Protein 1PA2 (pdb70)

Structure (mmCIF, N/CA/C/O backbone):
data_1PA2
#
_entry.id   1PA2
#
_cell.length_a   46.156
_cell.length_b   74.597
_cell.length_c   80.446
_cell.angle_alpha   90.00
_cell.angle_beta   90.00
_cell.angle_gamma   90.00
#
_symmetry.space_group_name_H-M   'P 21 21 21'
#
loop_
_entity.id
_entity.type
_entity.pdbx_description
1 polymer PEROXIDASE
2 non-polymer 'CALCIUM ION'
3 non-polymer 'MAGNESIUM ION'
4 non-polymer 'PROTOPORPHYRIN IX CONTAINING FE'
5 water water
#
loop_
_atom_site.group_PDB
_atom_site.id
_atom_site.type_symbol
_atom_site.label_atom_id
_atom_site.label_alt_id
_atom_site.label_comp_id
_atom_site.label_asym_id
_atom_site.label_entity_id
_atom_site.label_seq_id
_atom_site.pdbx_PDB_ins_code
_atom_site.Cartn_x
_atom_site.Cartn_y
_atom_site.Cartn_z
_atom_site.occupancy
_atom_site.B_iso_or_equiv
_atom_site.auth_seq_id
_atom_site.auth_comp_id
_atom_site.auth_asym_id
_atom_site.auth_atom_id
_atom_site.pdbx_PDB_model_num
ATOM 1 N N . MET A 1 1 ? 23.703 24.393 51.503 1.00 47.26 0 MET A N 1
ATOM 2 C CA . MET A 1 1 ? 22.928 24.534 52.741 1.00 27.81 0 MET A CA 1
ATOM 3 C C . MET A 1 1 ? 21.431 24.544 52.432 1.00 20.09 0 MET A C 1
ATOM 4 O O . MET A 1 1 ? 21.024 24.691 51.278 1.00 27.06 0 MET A O 1
ATOM 9 N N . GLN A 1 2 ? 20.610 24.350 53.457 1.00 10.61 1 GLN A N 1
ATOM 10 C CA . GLN A 1 2 ? 19.171 24.401 53.331 1.00 9.39 1 GLN A CA 1
ATOM 11 C C . GLN A 1 2 ? 18.590 25.769 53.650 1.00 7.81 1 GLN A C 1
ATOM 12 O O . GLN A 1 2 ? 19.058 26.446 54.574 1.00 10.95 1 GLN A O 1
ATOM 18 N N . LEU A 1 3 ? 17.555 26.187 52.936 1.00 4.70 2 LEU A N 1
ATOM 19 C CA . LEU A 1 3 ? 16.752 27.324 53.346 1.00 4.55 2 LEU A CA 1
ATOM 20 C C . LEU A 1 3 ? 15.968 26.964 54.613 1.00 6.49 2 LEU A C 1
ATOM 21 O O . LEU A 1 3 ? 15.636 25.793 54.847 1.00 6.55 2 LEU A O 1
ATOM 26 N N . ASN A 1 4 ? 15.711 27.965 55.455 1.00 5.38 3 ASN A N 1
ATOM 27 C CA . ASN A 1 4 ? 14.927 27.673 56.651 1.00 3.88 3 ASN A CA 1
ATOM 28 C C . ASN A 1 4 ? 14.056 28.862 57.009 1.00 4.36 3 ASN A C 1
ATOM 29 O O . ASN A 1 4 ? 14.310 29.985 56.597 1.00 5.67 3 ASN A O 1
ATOM 34 N N . ALA A 1 5 ? 13.001 28.599 57.790 1.00 6.03 4 ALA A N 1
ATOM 35 C CA . ALA A 1 5 ? 12.037 29.639 58.139 1.00 6.52 4 ALA A CA 1
ATOM 36 C C . ALA A 1 5 ? 12.529 30.716 59.090 1.00 3.63 4 ALA A C 1
ATOM 37 O O . ALA A 1 5 ? 12.015 31.832 59.098 1.00 6.78 4 ALA A O 1
ATOM 39 N N . THR A 1 6 ? 13.522 30.375 59.905 1.00 5.20 5 THR A N 1
ATOM 40 C CA . THR A 1 6 ? 13.973 31.269 60.954 1.00 5.55 5 THR A CA 1
ATOM 41 C C . THR A 1 6 ? 15.315 31.919 60.650 1.00 8.20 5 THR A C 1
ATOM 42 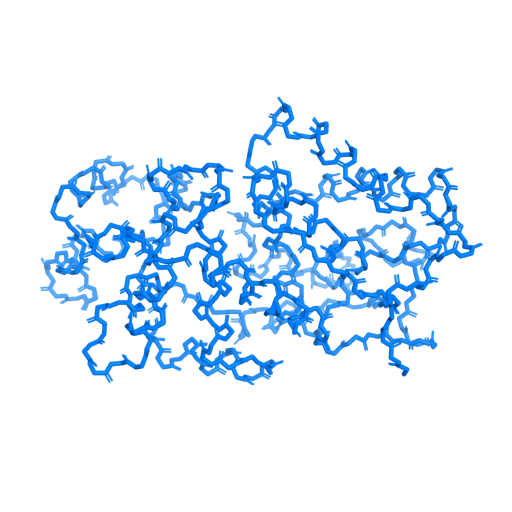O O . THR A 1 6 ? 16.036 32.440 61.513 1.00 7.81 5 THR A O 1
ATOM 46 N N . PHE A 1 7 ? 15.699 31.977 59.369 1.00 5.58 6 PHE A N 1
ATOM 47 C CA . PHE A 1 7 ? 16.989 32.519 58.980 1.00 5.51 6 PHE A CA 1
ATOM 48 C C . PHE A 1 7 ? 17.250 33.909 59.527 1.00 5.75 6 PHE A C 1
ATOM 49 O O . PHE A 1 7 ? 18.402 34.201 59.869 1.00 8.88 6 PHE A O 1
ATOM 57 N N . TYR A 1 8 ? 16.273 34.805 59.578 1.00 4.75 7 TYR A N 1
ATOM 58 C CA . TYR A 1 8 ? 16.408 36.169 60.037 1.00 4.25 7 TYR A CA 1
ATOM 59 C C . TYR A 1 8 ? 15.977 36.364 61.483 1.00 7.03 7 TYR A C 1
ATOM 60 O O . TYR A 1 8 ? 15.902 37.524 61.917 1.00 9.19 7 TYR A O 1
ATOM 69 N N . SER A 1 9 ? 15.705 35.282 62.219 1.00 5.79 8 SER A N 1
ATOM 70 C CA . SER A 1 9 ? 15.106 35.448 63.538 1.00 6.32 8 SER A CA 1
ATOM 71 C C . SER A 1 9 ? 15.896 36.304 64.496 1.00 5.31 8 SER A C 1
ATOM 72 O O . SER A 1 9 ? 15.343 37.126 65.230 1.00 8.03 8 SER A O 1
ATOM 75 N N . GLY A 1 10 ? 17.209 36.113 64.506 1.00 6.35 9 GLY A N 1
ATOM 76 C CA . GLY A 1 10 ? 18.099 36.796 65.414 1.00 4.98 9 GLY A CA 1
ATOM 77 C C . GLY A 1 10 ? 18.667 38.066 64.855 1.00 10.68 9 GLY A C 1
ATOM 78 O O . GLY A 1 10 ? 19.361 38.790 65.575 1.00 14.14 9 GLY A O 1
ATOM 79 N N . THR A 1 11 ? 18.436 38.399 63.601 1.00 6.44 10 THR A N 1
ATOM 80 C CA . THR A 1 11 ? 19.050 39.573 62.984 1.00 5.56 10 THR A CA 1
ATOM 81 C C . THR A 1 11 ? 18.037 40.559 62.439 1.00 6.78 10 THR A C 1
ATOM 82 O O . THR A 1 11 ? 18.254 41.759 62.504 1.00 9.79 10 THR A O 1
ATOM 86 N N . CYS A 1 12 ? 16.918 40.080 61.923 1.00 6.12 11 CYS A N 1
ATOM 87 C CA . CYS A 1 12 ? 15.867 40.970 61.426 1.00 6.05 11 CYS A CA 1
ATOM 88 C C . CYS A 1 12 ? 14.521 40.345 61.735 1.00 8.50 11 CYS A C 1
ATOM 89 O O . CYS A 1 12 ? 13.816 39.923 60.814 1.00 7.85 11 CYS A O 1
ATOM 92 N N . PRO A 1 13 ? 14.203 40.257 63.027 1.00 6.66 12 PRO A N 1
ATOM 93 C CA . PRO A 1 13 ? 13.031 39.510 63.471 1.00 7.42 12 PRO A CA 1
ATOM 94 C C . PRO A 1 13 ? 11.713 40.078 62.950 1.00 8.57 12 PRO A C 1
ATOM 95 O O . PRO A 1 13 ? 10.755 39.299 62.835 1.00 6.94 12 PRO A O 1
ATOM 99 N N . ASN A 1 14 ? 11.680 41.369 62.632 1.00 7.59 13 ASN A N 1
ATOM 100 C CA . ASN A 1 14 ? 10.452 42.006 62.132 1.00 7.94 13 ASN A CA 1
ATOM 101 C C . ASN A 1 14 ? 10.392 42.039 60.607 1.00 6.27 13 ASN A C 1
ATOM 102 O O . ASN A 1 14 ? 9.554 42.754 60.054 1.00 6.65 13 ASN A O 1
ATOM 107 N N . ALA A 1 15 ? 11.221 41.274 59.900 1.00 7.67 14 ALA A N 1
ATOM 108 C CA . ALA A 1 15 ? 11.240 41.379 58.458 1.00 4.53 14 ALA A CA 1
ATOM 109 C C . ALA A 1 15 ? 9.893 41.115 57.779 1.00 5.89 14 ALA A C 1
ATOM 110 O O . ALA A 1 15 ? 9.495 41.843 56.854 1.00 6.59 14 ALA A O 1
ATOM 112 N N . SER A 1 16 ? 9.212 40.083 58.242 1.00 6.92 15 SER A N 1
ATOM 113 C CA . SER A 1 16 ? 7.931 39.716 57.620 1.00 5.86 15 SER A CA 1
ATOM 114 C C . SER A 1 16 ? 6.930 40.843 57.761 1.00 5.00 15 SER A C 1
ATOM 115 O O . SER A 1 16 ? 6.193 41.200 56.859 1.00 7.54 15 SER A O 1
ATOM 118 N N . ALA A 1 17 ? 6.880 41.445 58.966 1.00 8.83 16 ALA A N 1
ATOM 119 C CA . ALA A 1 17 ? 5.949 42.538 59.197 1.00 6.79 16 ALA A CA 1
ATOM 120 C C . ALA A 1 17 ? 6.280 43.765 58.372 1.00 5.32 16 ALA A C 1
ATOM 121 O O . ALA A 1 17 ? 5.434 44.507 57.877 1.00 6.20 16 ALA A O 1
ATOM 123 N N . ILE A 1 18 ? 7.566 44.033 58.183 1.00 7.55 17 ILE A N 1
ATOM 124 C CA . ILE A 1 18 ? 8.007 45.172 57.409 1.00 6.90 17 ILE A CA 1
ATOM 125 C C . ILE A 1 18 ? 7.620 44.993 55.951 1.00 5.71 17 ILE A C 1
ATOM 126 O O . ILE A 1 18 ? 7.092 45.924 55.343 1.00 6.39 17 ILE A O 1
ATOM 131 N N . VAL A 1 19 ? 7.879 43.824 55.396 1.00 4.84 18 VAL A N 1
ATOM 132 C CA . VAL A 1 19 ? 7.471 43.544 54.024 1.00 5.48 18 VAL A CA 1
ATOM 133 C C . VAL A 1 19 ? 5.963 43.710 53.845 1.00 5.12 18 VAL A C 1
ATOM 134 O O . VAL A 1 19 ? 5.501 44.387 52.907 1.00 6.02 18 VAL A O 1
ATOM 138 N N . ARG A 1 20 ? 5.209 43.105 54.763 1.00 5.63 19 ARG A N 1
ATOM 139 C CA . ARG A 1 20 ? 3.739 43.154 54.643 1.00 6.77 19 ARG A CA 1
ATOM 140 C C . ARG A 1 20 ? 3.232 44.574 54.747 1.00 7.84 19 ARG A C 1
ATOM 141 O O . ARG A 1 20 ? 2.355 44.976 53.974 1.00 7.98 19 ARG A O 1
ATOM 149 N N . SER A 1 21 ? 3.763 45.385 55.675 1.00 6.01 20 SER A N 1
ATOM 150 C CA . SER A 1 21 ? 3.316 46.753 55.820 1.00 7.31 20 SER A CA 1
ATOM 151 C C . SER A 1 21 ? 3.569 47.601 54.597 1.00 6.25 20 SER A C 1
ATOM 152 O O . SER A 1 21 ? 2.819 48.437 54.128 1.00 7.64 20 SER A O 1
ATOM 157 N N . THR A 1 22 ? 4.772 47.373 54.045 1.00 5.77 21 THR A N 1
ATOM 158 C CA . THR A 1 22 ? 5.159 48.124 52.872 1.00 7.10 21 THR A CA 1
ATOM 159 C C . THR A 1 22 ? 4.235 47.850 51.678 1.00 7.84 21 THR A C 1
ATOM 160 O O . THR A 1 22 ? 3.859 48.781 50.966 1.00 7.55 21 THR A O 1
ATOM 167 N N . ILE A 1 23 ? 3.906 46.573 51.490 1.00 6.38 22 ILE A N 1
ATOM 168 C CA . ILE A 1 23 ? 3.019 46.222 50.377 1.00 4.45 22 ILE A CA 1
ATOM 169 C C . ILE A 1 23 ? 1.595 46.654 50.697 1.00 6.76 22 ILE A C 1
ATOM 170 O O . ILE A 1 23 ? 0.927 47.117 49.753 1.00 8.59 22 ILE A O 1
ATOM 175 N N . GLN A 1 24 ? 1.156 46.533 51.941 1.00 6.71 23 GLN A N 1
ATOM 176 C CA . GLN A 1 24 ? -0.170 47.082 52.276 1.00 9.97 23 GLN A CA 1
ATOM 177 C C . GLN A 1 24 ? -0.250 48.533 51.876 1.00 7.37 23 GLN A C 1
ATOM 178 O O . GLN A 1 24 ? -1.243 49.007 51.304 1.00 10.65 23 GLN A O 1
ATOM 184 N N . GLN A 1 25 ? 0.776 49.342 52.140 1.00 7.45 24 GLN A N 1
ATOM 185 C CA . GLN A 1 25 ? 0.762 50.763 51.782 1.00 8.76 24 GLN A CA 1
ATOM 186 C C . GLN A 1 25 ? 0.747 50.934 50.266 1.00 10.77 24 GLN A C 1
ATOM 187 O O . GLN A 1 25 ? 0.028 51.757 49.703 1.00 9.04 24 GLN A O 1
ATOM 198 N N . ALA A 1 26 ? 1.545 50.138 49.539 1.00 7.77 25 ALA A N 1
ATOM 199 C CA . ALA A 1 26 ? 1.592 50.228 48.102 1.00 6.57 25 ALA A CA 1
ATOM 200 C C . ALA A 1 26 ? 0.243 49.889 47.473 1.00 8.00 25 ALA A C 1
ATOM 201 O O . ALA A 1 26 ? -0.117 50.507 46.467 1.00 9.11 25 ALA A O 1
ATOM 203 N N . LEU A 1 27 ? -0.477 48.955 48.053 1.00 8.25 26 LEU A N 1
ATOM 204 C CA . LEU A 1 27 ? -1.799 48.533 47.583 1.00 7.81 26 LEU A CA 1
ATOM 205 C C . LEU A 1 27 ? -2.805 49.690 47.626 1.00 9.52 26 LEU A C 1
ATOM 206 O O . LEU A 1 27 ? -3.749 49.695 46.830 1.00 11.65 26 LEU A O 1
ATOM 211 N N . GLN A 1 28 ? -2.617 50.646 48.534 1.00 10.80 27 GLN A N 1
ATOM 212 C CA . GLN A 1 28 ? -3.569 51.768 48.566 1.00 11.55 27 GLN A CA 1
ATOM 213 C C . GLN A 1 28 ? -3.536 52.606 47.305 1.00 16.21 27 GLN A C 1
ATOM 214 O O . GLN A 1 28 ? -4.511 53.305 46.991 1.00 20.01 27 GLN A O 1
ATOM 225 N N . SER A 1 29 ? -2.452 52.600 46.522 1.00 10.08 28 SER A N 1
ATOM 226 C CA . SER A 1 29 ? -2.404 53.413 45.315 1.00 10.24 28 SER A CA 1
ATOM 227 C C . SER A 1 29 ? -2.273 52.575 44.042 1.00 13.11 28 SER A C 1
ATOM 228 O O . SER A 1 29 ? -2.331 53.115 42.926 1.00 15.28 28 SER A O 1
ATOM 233 N N . ASP A 1 30 ? -2.098 51.263 44.188 1.00 9.09 29 ASP A N 1
ATOM 234 C CA . ASP A 1 30 ? -1.991 50.378 43.029 1.00 8.15 29 ASP A CA 1
ATOM 235 C C . ASP A 1 30 ? -2.581 49.029 43.437 1.00 9.62 29 ASP A C 1
ATOM 236 O O . ASP A 1 30 ? -1.898 48.230 44.082 1.00 8.45 29 ASP A O 1
ATOM 241 N N . THR A 1 31 ? -3.827 48.772 43.063 1.00 9.81 30 THR A N 1
ATOM 242 C CA . THR A 1 31 ? -4.409 47.512 43.517 1.00 10.50 30 THR A CA 1
ATOM 243 C C . THR A 1 31 ? -3.802 46.303 42.774 1.00 8.06 30 THR A C 1
ATOM 244 O O . THR A 1 31 ? -4.055 45.198 43.249 1.00 10.62 30 THR A O 1
ATOM 248 N N . ARG A 1 32 ? -3.040 46.525 41.733 1.00 6.28 31 ARG A N 1
ATOM 249 C CA . ARG A 1 32 ? -2.385 45.457 40.975 1.00 10.91 31 ARG A CA 1
ATOM 250 C C . ARG A 1 32 ? -1.056 45.006 41.585 1.00 5.36 31 ARG A C 1
ATOM 251 O O . ARG A 1 32 ? -0.504 43.979 41.147 1.00 5.13 31 ARG A O 1
ATOM 259 N N . ILE A 1 33 ? -0.498 45.769 42.536 1.00 5.03 32 ILE A N 1
ATOM 260 C CA . ILE A 1 33 ? 0.926 45.558 42.854 1.00 6.59 32 ILE A CA 1
ATOM 261 C C . ILE A 1 33 ? 1.203 44.197 43.461 1.00 4.10 32 ILE A C 1
ATOM 262 O O . ILE A 1 33 ? 2.291 43.626 43.255 1.00 5.68 32 ILE A O 1
ATOM 267 N N . GLY A 1 34 ? 0.276 43.607 44.216 1.00 4.81 33 GLY A N 1
ATOM 268 C CA . GLY A 1 34 ? 0.481 42.308 44.783 1.00 4.36 33 GLY A CA 1
ATOM 269 C C . GLY A 1 34 ? 0.660 41.245 43.723 1.00 4.28 33 GLY A C 1
ATOM 270 O O . GLY A 1 34 ? 1.551 40.390 43.755 1.00 5.86 33 GLY A O 1
ATOM 271 N N . ALA A 1 35 ? -0.206 41.279 42.704 1.00 5.32 34 ALA A N 1
ATOM 272 C CA . ALA A 1 35 ? -0.058 40.414 41.549 1.00 4.43 34 ALA A CA 1
ATOM 273 C C . ALA A 1 35 ? 1.280 40.612 40.881 1.00 2.90 34 ALA A C 1
ATOM 274 O O . ALA A 1 35 ? 2.004 39.662 40.552 1.00 4.41 34 ALA A O 1
ATOM 276 N N . SER A 1 36 ? 1.676 41.838 40.643 1.00 3.39 35 SER A N 1
ATOM 277 C CA . SER A 1 36 ? 2.949 42.084 39.968 1.00 3.53 35 SER A CA 1
ATOM 278 C C . SER A 1 36 ? 4.142 41.540 40.733 1.00 4.89 35 SER A C 1
ATOM 279 O O . SER A 1 36 ? 5.095 41.012 40.131 1.00 4.54 35 SER A O 1
ATOM 284 N N . LEU A 1 37 ? 4.103 41.676 42.058 1.00 3.82 36 LEU A N 1
ATOM 285 C CA . LEU A 1 37 ? 5.235 41.206 42.869 1.00 3.33 36 LEU A CA 1
ATOM 286 C C . LEU A 1 37 ? 5.364 39.705 42.862 1.00 3.34 36 LEU A C 1
ATOM 287 O O . LEU A 1 37 ? 6.465 39.143 42.707 1.00 4.46 36 LEU A O 1
ATOM 292 N N . ILE A 1 38 ? 4.274 38.956 43.028 1.00 4.18 37 ILE A N 1
ATOM 293 C CA . ILE A 1 38 ? 4.409 37.504 42.978 1.00 5.17 37 ILE A CA 1
ATOM 294 C C . ILE A 1 38 ? 4.873 37.051 41.603 1.00 2.29 37 ILE A C 1
ATOM 295 O O . ILE A 1 38 ? 5.645 36.114 41.504 1.00 4.20 37 ILE A O 1
ATOM 300 N N . ARG A 1 39 ? 4.467 37.710 40.524 1.00 4.72 38 ARG A N 1
ATOM 301 C CA . ARG A 1 39 ? 4.967 37.291 39.214 1.00 3.43 38 ARG A CA 1
ATOM 302 C C . ARG A 1 39 ? 6.472 37.488 39.140 1.00 3.96 38 ARG A C 1
ATOM 303 O O . ARG A 1 39 ? 7.169 36.698 38.476 1.00 4.20 38 ARG A O 1
ATOM 311 N N . LEU A 1 40 ? 7.018 38.511 39.797 1.00 4.17 39 LEU A N 1
ATOM 312 C CA . LEU A 1 40 ? 8.480 38.684 39.789 1.00 3.26 39 LEU A CA 1
ATOM 313 C C . LEU A 1 40 ? 9.177 37.507 40.455 1.00 4.47 39 LEU A C 1
ATOM 314 O O . LEU A 1 40 ? 10.231 37.066 40.004 1.00 4.85 39 LEU A O 1
ATOM 319 N N . HIS A 1 41 ? 8.600 36.948 41.510 1.00 4.24 40 HIS A N 1
ATOM 320 C CA . HIS A 1 41 ? 9.231 35.774 42.129 1.00 3.38 40 HIS A CA 1
ATOM 321 C C . HIS A 1 41 ? 9.195 34.577 41.194 1.00 3.48 40 HIS A C 1
ATOM 322 O O . HIS A 1 41 ? 10.117 33.745 41.103 1.00 3.84 40 HIS A O 1
ATOM 329 N N . PHE A 1 42 ? 8.129 34.375 40.434 1.00 5.09 41 PHE A N 1
ATOM 330 C CA . PHE A 1 42 ? 7.991 33.321 39.445 1.00 3.30 41 PHE A CA 1
ATOM 331 C C . PHE A 1 42 ? 9.053 33.477 38.346 1.00 2.53 41 PHE A C 1
ATOM 332 O O . PHE A 1 42 ? 9.807 32.526 38.100 1.00 4.04 41 PHE A O 1
ATOM 340 N N . HIS A 1 43 ? 9.109 34.656 37.753 1.00 3.29 42 HIS A N 1
ATOM 341 C CA . HIS A 1 43 ? 10.105 34.908 36.694 1.00 3.38 42 HIS A CA 1
ATOM 342 C C . HIS A 1 43 ? 11.505 34.861 37.282 1.00 3.78 42 HIS A C 1
ATOM 343 O O . HIS A 1 43 ? 12.452 34.530 36.563 1.00 5.61 42 HIS A O 1
ATOM 350 N N . ASP A 1 44 ? 11.664 35.108 38.566 1.00 3.33 43 ASP A N 1
ATOM 351 C CA . ASP A 1 44 ? 13.006 34.913 39.135 1.00 4.81 43 ASP A CA 1
ATOM 352 C C . ASP A 1 44 ? 13.342 33.444 39.235 1.00 4.91 43 ASP A C 1
ATOM 353 O O . ASP A 1 44 ? 14.357 32.968 38.726 1.00 4.09 43 ASP A O 1
ATOM 358 N N . CYS A 1 45 ? 12.498 32.662 39.900 1.00 3.94 44 CYS A N 1
ATOM 359 C CA . CYS A 1 45 ? 12.783 31.269 40.190 1.00 4.23 44 CYS A CA 1
ATOM 360 C C . CYS A 1 45 ? 12.946 30.397 38.967 1.00 2.58 44 CYS A C 1
ATOM 361 O O . CYS A 1 45 ? 13.640 29.385 39.016 1.00 5.92 44 CYS A O 1
ATOM 364 N N . PHE A 1 46 ? 12.305 30.781 37.868 1.00 3.57 45 PHE A N 1
ATOM 365 C CA . PHE A 1 46 ? 12.367 29.983 36.628 1.00 3.87 45 PHE A CA 1
ATOM 366 C C . PHE A 1 46 ? 13.628 30.202 35.811 1.00 3.86 45 PHE A C 1
ATOM 367 O O . PHE A 1 46 ? 13.846 29.560 34.781 1.00 5.59 45 PHE A O 1
ATOM 375 N N . VAL A 1 47 ? 14.506 31.081 36.266 1.00 4.02 46 VAL A N 1
ATOM 376 C CA . VAL A 1 47 ? 15.738 31.349 35.518 1.00 5.54 46 VAL A CA 1
ATOM 377 C C . VAL A 1 47 ? 16.923 31.459 36.481 1.00 4.74 46 VAL A C 1
ATOM 378 O O . VAL A 1 47 ? 16.946 32.396 37.266 1.00 4.54 46 VAL A O 1
ATOM 382 N N . ASN A 1 48 ? 17.831 30.498 36.396 1.00 5.30 47 ASN A N 1
ATOM 383 C CA . ASN A 1 48 ? 18.970 30.427 37.317 1.00 4.73 47 ASN A CA 1
ATOM 384 C C . ASN A 1 48 ? 18.532 30.352 38.776 1.00 4.03 47 ASN A C 1
ATOM 385 O O . ASN A 1 48 ? 19.284 30.790 39.651 1.00 6.10 47 ASN A O 1
ATOM 390 N N . GLY A 1 49 ? 17.356 29.812 39.074 1.00 4.31 48 GLY A N 1
ATOM 391 C CA . GLY A 1 49 ? 16.846 29.703 40.428 1.00 5.32 48 GLY A CA 1
ATOM 392 C C . GLY A 1 49 ? 16.405 31.046 40.988 1.00 5.58 48 GLY A C 1
ATOM 393 O O . GLY A 1 49 ? 16.452 32.113 40.375 1.00 4.51 48 GLY A O 1
ATOM 394 N N . CYS A 1 50 ? 15.936 30.974 42.239 1.00 3.88 49 CYS A N 1
ATOM 395 C CA . CYS A 1 50 ? 15.395 32.112 42.961 1.00 3.97 49 CYS A CA 1
ATOM 396 C C . CYS A 1 50 ? 16.576 32.901 43.537 1.00 6.15 49 CYS A C 1
ATOM 397 O O . CYS A 1 50 ? 16.892 32.767 44.723 1.00 5.03 49 CYS A O 1
ATOM 400 N N . ASP A 1 51 ? 17.231 33.699 42.733 1.00 3.14 50 ASP A N 1
ATOM 401 C CA . ASP A 1 51 ? 18.511 34.325 43.004 1.00 2.89 50 ASP A CA 1
ATOM 402 C C . ASP A 1 51 ? 18.475 35.814 42.739 1.00 2.66 50 ASP A C 1
ATOM 403 O O . ASP A 1 51 ? 19.528 36.456 42.703 1.00 3.47 50 ASP A O 1
ATOM 408 N N . ALA A 1 52 ? 17.312 36.405 42.557 1.00 3.29 51 ALA A N 1
ATOM 409 C CA . ALA A 1 52 ? 17.120 37.805 42.263 1.00 2.82 51 ALA A CA 1
ATOM 410 C C . ALA A 1 52 ? 17.852 38.286 41.003 1.00 2.44 51 ALA A C 1
ATOM 411 O O . ALA A 1 52 ? 18.085 39.466 40.799 1.00 3.89 51 ALA A O 1
ATOM 413 N N . SER A 1 53 ? 18.125 37.323 40.122 1.00 3.43 52 SER A N 1
ATOM 414 C CA . SER A 1 53 ? 18.796 37.689 38.872 1.00 2.55 52 SER A CA 1
ATOM 415 C C . SER A 1 53 ? 17.966 38.667 38.052 1.00 5.15 52 SER A C 1
ATOM 416 O O . SER A 1 53 ? 18.523 39.561 37.381 1.00 6.44 52 SER A O 1
ATOM 419 N N . ILE A 1 54 ? 16.637 38.530 38.105 1.00 4.65 53 ILE A N 1
ATOM 420 C CA . ILE A 1 54 ? 15.734 39.391 37.336 1.00 6.24 53 ILE A CA 1
ATOM 421 C C . ILE A 1 54 ? 15.804 40.852 37.732 1.00 4.79 53 ILE A C 1
ATOM 422 O O . ILE A 1 54 ? 15.386 41.724 36.972 1.00 4.88 53 ILE A O 1
ATOM 427 N N . LEU A 1 55 ? 16.254 41.204 38.943 1.00 5.36 54 LEU A N 1
ATOM 428 C CA . LEU A 1 55 ? 16.176 42.559 39.442 1.00 4.89 54 LEU A CA 1
ATOM 429 C C . LEU A 1 55 ? 17.353 43.423 38.958 1.00 3.81 54 LEU A C 1
ATOM 430 O O . LEU A 1 55 ? 17.349 44.635 39.072 1.00 4.98 54 LEU A O 1
ATOM 435 N N . LEU A 1 56 ? 18.392 42.744 38.468 1.00 4.96 55 LEU A N 1
ATOM 436 C CA . LEU A 1 56 ? 19.570 43.471 38.022 1.00 4.42 55 LEU A CA 1
ATOM 437 C C . LEU A 1 56 ? 19.281 44.264 36.745 1.00 6.32 55 LEU A C 1
ATOM 438 O O . LEU A 1 56 ? 18.721 43.780 35.772 1.00 7.36 55 LEU A O 1
ATOM 443 N N . ASP A 1 57 ? 19.753 45.505 36.774 1.00 6.02 56 ASP A N 1
ATOM 444 C CA . ASP A 1 57 ? 19.680 46.425 35.644 1.00 4.30 56 ASP A CA 1
ATOM 445 C C . ASP A 1 57 ? 20.922 46.285 34.768 1.00 6.39 56 ASP A C 1
ATOM 446 O O . ASP A 1 57 ? 21.964 45.789 35.184 1.00 8.48 56 ASP A O 1
ATOM 451 N N . ASP A 1 58 ? 20.768 46.715 33.512 1.00 8.39 57 ASP A N 1
ATOM 452 C CA . ASP A 1 58 ? 21.841 46.645 32.549 1.00 9.85 57 ASP A CA 1
ATOM 453 C C . ASP A 1 58 ? 23.080 47.440 32.985 1.00 8.25 57 ASP A C 1
ATOM 454 O O . ASP A 1 58 ? 22.949 48.545 33.488 1.00 9.11 57 ASP A O 1
ATOM 459 N N . THR A 1 59 ? 24.210 46.791 32.711 1.00 7.65 58 THR A N 1
ATOM 460 C CA . THR A 1 59 ? 25.503 47.472 32.770 1.00 9.08 58 THR A CA 1
ATOM 461 C C . THR A 1 59 ? 26.356 47.006 31.600 1.00 11.67 58 THR A C 1
ATOM 462 O O . THR A 1 59 ? 25.903 46.198 30.783 1.00 12.52 58 THR A O 1
ATOM 466 N N . GLY A 1 60 ? 27.595 47.523 31.550 1.00 14.48 59 GLY A N 1
ATOM 467 C CA . GLY A 1 60 ? 28.522 47.018 30.545 1.00 14.41 59 GLY A CA 1
ATOM 468 C C . GLY A 1 60 ? 28.702 45.525 30.588 1.00 15.39 59 GLY A C 1
ATOM 469 O O . GLY A 1 60 ? 28.912 44.850 29.575 1.00 22.88 59 GLY A O 1
ATOM 470 N N . SER A 1 61 ? 28.603 44.955 31.791 1.00 13.14 60 SER A N 1
ATOM 471 C CA . SER A 1 61 ? 28.799 43.513 31.855 1.00 14.50 60 SER A CA 1
ATOM 472 C C . SER A 1 61 ? 27.503 42.728 32.065 1.00 16.50 60 SER A C 1
ATOM 473 O O . SER A 1 61 ? 27.532 41.508 31.897 1.00 20.06 60 SER A O 1
ATOM 478 N N . ILE A 1 62 ? 26.408 43.390 32.413 1.00 13.36 61 ILE A N 1
ATOM 479 C CA . ILE A 1 62 ? 25.161 42.691 32.697 1.00 10.10 61 ILE A CA 1
ATOM 480 C C . ILE A 1 62 ? 24.093 43.035 31.668 1.00 5.52 61 ILE A C 1
ATOM 481 O O . ILE A 1 62 ? 23.720 44.156 31.459 1.00 8.69 61 ILE A O 1
ATOM 486 N N . GLN A 1 63 ? 23.578 41.977 31.021 1.00 9.04 62 GLN A N 1
ATOM 487 C CA . GLN A 1 63 ? 22.435 42.099 30.130 1.00 10.15 62 GLN A CA 1
ATOM 488 C C . GLN A 1 63 ? 21.180 41.652 30.899 1.00 7.26 62 GLN A C 1
ATOM 489 O O . GLN A 1 63 ? 21.001 40.464 31.141 1.00 9.62 62 GLN A O 1
ATOM 495 N N . SER A 1 64 ? 20.432 42.658 31.281 1.00 9.60 63 SER A N 1
ATOM 496 C CA . SER A 1 64 ? 19.303 42.475 32.177 1.00 7.12 63 SER A CA 1
ATOM 497 C C . SER A 1 64 ? 18.178 41.644 31.565 1.00 7.64 63 SER A C 1
ATOM 498 O O . SER A 1 64 ? 17.783 41.739 30.411 1.00 8.16 63 SER A O 1
ATOM 501 N N . GLU A 1 65 ? 17.652 40.816 32.475 1.00 7.16 64 GLU A N 1
ATOM 502 C CA . GLU A 1 65 ? 16.495 40.019 32.146 1.00 6.87 64 GLU A CA 1
ATOM 503 C C . GLU A 1 65 ? 15.258 40.889 31.941 1.00 5.03 64 GLU A C 1
ATOM 504 O O . GLU A 1 65 ? 14.251 40.351 31.425 1.00 5.05 64 GLU A O 1
ATOM 510 N N . LYS A 1 66 ? 15.286 42.144 32.320 1.00 6.95 65 LYS A N 1
ATOM 511 C CA . LYS A 1 66 ? 14.133 43.017 32.090 1.00 4.92 65 LYS A CA 1
ATOM 512 C C . LYS A 1 66 ? 13.857 43.164 30.593 1.00 6.98 65 LYS A C 1
ATOM 513 O O . LYS A 1 66 ? 12.704 43.517 30.305 1.00 8.53 65 LYS A O 1
ATOM 519 N N . ASN A 1 67 ? 14.828 42.888 29.740 1.00 7.81 66 ASN A N 1
ATOM 520 C CA . ASN A 1 67 ? 14.557 42.962 28.303 1.00 8.48 66 ASN A CA 1
ATOM 521 C C . ASN A 1 67 ? 14.287 41.601 27.702 1.00 10.43 66 ASN A C 1
ATOM 522 O O . ASN A 1 67 ? 14.090 41.439 26.497 1.00 9.73 66 ASN A O 1
ATOM 527 N N . ALA A 1 68 ? 14.280 40.544 28.524 1.00 6.31 67 ALA A N 1
ATOM 528 C CA . ALA A 1 68 ? 13.855 39.267 28.007 1.00 6.44 67 ALA A CA 1
ATOM 529 C C . ALA A 1 68 ? 12.381 39.348 27.600 1.00 7.11 67 ALA A C 1
ATOM 530 O O . ALA A 1 68 ? 11.628 40.115 28.195 1.00 7.18 67 ALA A O 1
ATOM 532 N N . GLY A 1 69 ? 11.958 38.581 26.619 1.00 6.36 68 GLY A N 1
ATOM 533 C CA . GLY A 1 69 ? 10.609 38.630 26.132 1.00 6.64 68 GLY A CA 1
ATOM 534 C C . GLY A 1 69 ? 9.513 38.642 27.158 1.00 6.16 68 GLY A C 1
ATOM 535 O O . GLY A 1 69 ? 8.616 39.499 27.135 1.00 8.26 68 GLY A O 1
ATOM 536 N N . PRO A 1 70 ? 9.513 37.677 28.088 1.00 5.34 69 PRO A N 1
ATOM 537 C CA . PRO A 1 70 ? 8.459 37.617 29.093 1.00 6.10 69 PRO A CA 1
ATOM 538 C C . PRO A 1 70 ? 8.391 38.801 30.019 1.00 6.51 69 PRO A C 1
ATOM 539 O O . PRO A 1 70 ? 7.338 39.069 30.587 1.00 8.63 69 PRO A O 1
ATOM 543 N N . ASN A 1 71 ? 9.488 39.522 30.171 1.00 4.50 70 ASN A N 1
ATOM 544 C CA . ASN A 1 71 ? 9.506 40.672 31.049 1.00 4.79 70 ASN A CA 1
ATOM 545 C C . ASN A 1 71 ? 9.308 42.020 30.364 1.00 4.83 70 ASN A C 1
ATOM 546 O O . ASN A 1 71 ? 8.771 42.935 30.975 1.00 5.98 70 ASN A O 1
ATOM 551 N N . VAL A 1 72 ? 9.754 42.183 29.102 1.00 6.21 71 VAL A N 1
ATOM 552 C CA . VAL A 1 72 ? 9.738 43.548 28.532 1.00 5.10 71 VAL A CA 1
ATOM 553 C C . VAL A 1 72 ? 8.338 44.085 28.377 1.00 6.55 71 VAL A C 1
ATOM 554 O O . VAL A 1 72 ? 7.440 43.368 27.980 1.00 7.49 71 VAL A O 1
ATOM 558 N N . ASN A 1 73 ? 8.078 45.337 28.699 1.00 8.38 72 ASN A N 1
ATOM 559 C CA . ASN A 1 73 ? 6.758 45.930 28.654 1.00 10.44 72 ASN A CA 1
ATOM 560 C C . ASN A 1 73 ? 5.705 45.103 29.383 1.00 12.14 72 ASN A C 1
ATOM 561 O O . ASN A 1 73 ? 4.564 45.029 28.940 1.00 10.79 72 ASN A O 1
ATOM 566 N N . SER A 1 74 ? 6.083 44.473 30.482 1.00 7.07 73 SER A N 1
ATOM 567 C CA . SER A 1 74 ? 5.214 43.518 31.147 1.00 8.85 73 SER A CA 1
ATOM 568 C C . SER A 1 74 ? 5.502 43.434 32.646 1.00 6.32 73 SER A C 1
ATOM 569 O O . SER A 1 74 ? 4.649 43.800 33.455 1.00 7.27 73 SER A O 1
ATOM 572 N N . ALA A 1 75 ? 6.703 42.953 32.966 1.00 6.78 74 ALA A N 1
ATOM 573 C CA . ALA A 1 75 ? 7.094 42.880 34.372 1.00 7.53 74 ALA A CA 1
ATOM 574 C C . ALA A 1 75 ? 7.082 44.256 35.002 1.00 5.03 74 ALA A C 1
ATOM 575 O O . ALA A 1 75 ? 7.478 45.259 34.386 1.00 7.76 74 ALA A O 1
ATOM 577 N N . ARG A 1 76 ? 6.632 44.346 36.254 1.00 5.97 75 ARG A N 1
ATOM 578 C CA . ARG A 1 76 ? 6.561 45.637 36.928 1.00 5.36 75 ARG A CA 1
ATOM 579 C C . ARG A 1 76 ? 6.676 45.499 38.443 1.00 6.23 75 ARG A C 1
ATOM 580 O O . ARG A 1 76 ? 6.732 44.369 38.895 1.00 6.81 75 ARG A O 1
ATOM 588 N N . GLY A 1 77 ? 6.705 46.659 39.113 1.00 6.46 76 GLY A N 1
ATOM 589 C CA . GLY A 1 77 ? 6.807 46.637 40.568 1.00 7.77 76 GLY A CA 1
ATOM 590 C C . GLY A 1 77 ? 8.230 46.704 41.086 1.00 7.23 76 GLY A C 1
ATOM 591 O O . GLY A 1 77 ? 8.439 46.566 42.309 1.00 8.41 76 GLY A O 1
ATOM 592 N N . PHE A 1 78 ? 9.21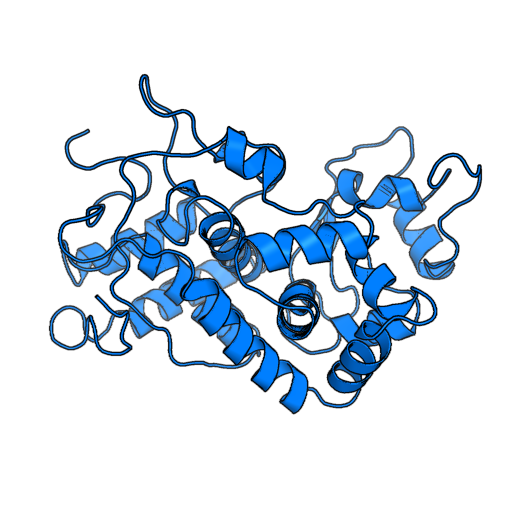2 46.905 40.225 1.00 7.09 77 PHE A N 1
ATOM 593 C CA . PHE A 1 78 ? 10.614 46.997 40.631 1.00 7.84 77 PHE A CA 1
ATOM 594 C C . PHE A 1 78 ? 10.824 48.130 41.611 1.00 5.78 77 PHE A C 1
ATOM 595 O O . PHE A 1 78 ? 11.624 47.993 42.543 1.00 7.00 77 PHE A O 1
ATOM 603 N N . ASN A 1 79 ? 10.123 49.225 41.456 1.00 5.51 78 ASN A N 1
ATOM 604 C CA . ASN A 1 79 ? 10.258 50.349 42.395 1.00 8.83 78 ASN A CA 1
ATOM 605 C C . ASN A 1 79 ? 9.751 49.959 43.763 1.00 6.04 78 ASN A C 1
ATOM 606 O O . ASN A 1 79 ? 10.310 50.325 44.805 1.00 8.03 78 ASN A O 1
ATOM 611 N N . VAL A 1 80 ? 8.673 49.191 43.810 1.00 6.19 79 VAL A N 1
ATOM 612 C CA . VAL A 1 80 ? 8.112 48.755 45.088 1.00 4.91 79 VAL A CA 1
ATOM 613 C C . VAL A 1 80 ? 9.042 47.739 45.750 1.00 6.94 79 VAL A C 1
ATOM 614 O O . VAL A 1 80 ? 9.232 47.794 46.971 1.00 6.80 79 VAL A O 1
ATOM 618 N N . VAL A 1 81 ? 9.677 46.866 44.961 1.00 6.16 80 VAL A N 1
ATOM 619 C CA . VAL A 1 81 ? 10.729 46.002 45.519 1.00 3.82 80 VAL A CA 1
ATOM 620 C C . VAL A 1 81 ? 11.817 46.882 46.144 1.00 6.89 80 VAL A C 1
ATOM 621 O O . VAL A 1 81 ? 12.267 46.624 47.279 1.00 6.41 80 VAL A O 1
ATOM 625 N N . ASP A 1 82 ? 12.250 47.926 45.448 1.00 5.27 81 ASP A N 1
ATOM 626 C CA . ASP A 1 82 ? 13.232 48.838 46.039 1.00 4.90 81 ASP A CA 1
ATOM 627 C C . ASP A 1 82 ? 12.719 49.427 47.342 1.00 8.08 81 ASP A C 1
ATOM 628 O O . ASP A 1 82 ? 13.495 49.551 48.301 1.00 6.85 81 ASP A O 1
ATOM 633 N N . ASN A 1 83 ? 11.442 49.811 47.406 1.00 5.40 82 ASN A N 1
ATOM 634 C CA . ASN A 1 83 ? 10.942 50.400 48.635 1.00 4.95 82 ASN A CA 1
ATOM 635 C C . ASN A 1 83 ? 10.874 49.393 49.776 1.00 6.45 82 ASN A C 1
ATOM 636 O O . ASN A 1 83 ? 11.143 49.733 50.951 1.00 7.73 82 ASN A O 1
ATOM 641 N N . ILE A 1 84 ? 10.519 48.155 49.468 1.00 4.65 83 ILE A N 1
ATOM 642 C CA . ILE A 1 84 ? 10.565 47.107 50.475 1.00 6.30 83 ILE A CA 1
ATOM 643 C C . ILE A 1 84 ? 12.007 46.934 50.974 1.00 6.16 83 ILE A C 1
ATOM 644 O O . ILE A 1 84 ? 12.235 46.872 52.188 1.00 6.17 83 ILE A O 1
ATOM 649 N N . LYS A 1 85 ? 12.963 46.904 50.042 1.00 6.59 84 LYS A N 1
ATOM 650 C CA . LYS A 1 85 ? 14.358 46.732 50.439 1.00 3.63 84 LYS A CA 1
ATOM 651 C C . LYS A 1 85 ? 14.871 47.895 51.267 1.00 7.84 84 LYS A C 1
ATOM 652 O O . LYS A 1 85 ? 15.602 47.674 52.244 1.00 5.69 84 LYS A O 1
ATOM 661 N N . THR A 1 86 ? 14.493 49.113 50.920 1.00 7.31 85 THR A N 1
ATOM 662 C CA . THR A 1 86 ? 14.897 50.275 51.718 1.00 7.48 85 THR A CA 1
ATOM 663 C C . THR A 1 86 ? 14.367 50.178 53.132 1.00 5.04 85 THR A C 1
ATOM 664 O O . THR A 1 86 ? 15.043 50.467 54.121 1.00 7.41 85 THR A O 1
ATOM 668 N N . ALA A 1 87 ? 13.108 49.754 53.281 1.00 5.99 86 ALA A N 1
ATOM 669 C CA . ALA A 1 87 ? 12.502 49.617 54.604 1.00 6.17 86 ALA A CA 1
ATOM 670 C C . ALA A 1 87 ? 13.270 48.582 55.421 1.00 8.35 86 ALA A C 1
ATOM 671 O O . ALA A 1 87 ? 13.535 48.779 56.627 1.00 7.34 86 ALA A O 1
ATOM 673 N N . LEU A 1 88 ? 13.637 47.473 54.791 1.00 4.74 87 LEU A N 1
ATOM 674 C CA . LEU A 1 88 ? 14.413 46.464 55.479 1.00 5.22 87 LEU A CA 1
ATOM 675 C C . LEU A 1 88 ? 15.825 46.942 55.799 1.00 9.77 87 LEU A C 1
ATOM 676 O O . LEU A 1 88 ? 16.331 46.637 56.885 1.00 7.27 87 LEU A O 1
ATOM 681 N N . GLU A 1 89 ? 16.451 47.683 54.875 1.00 7.37 88 GLU A N 1
ATOM 682 C CA . GLU A 1 89 ? 17.805 48.165 55.176 1.00 6.55 88 GLU A CA 1
ATOM 683 C C . GLU A 1 89 ? 17.765 49.190 56.304 1.00 10.77 88 GLU A C 1
ATOM 684 O O . GLU A 1 89 ? 18.689 49.235 57.123 1.00 12.48 88 GLU A O 1
ATOM 690 N N . ASN A 1 90 ? 16.724 50.012 56.355 1.00 8.15 89 ASN A N 1
ATOM 691 C CA . ASN A 1 90 ? 16.606 50.981 57.450 1.00 8.29 89 ASN A CA 1
ATOM 692 C C . ASN A 1 90 ? 16.558 50.302 58.813 1.00 12.90 89 ASN A C 1
ATOM 693 O O . ASN A 1 90 ? 17.152 50.792 59.782 1.00 12.13 89 ASN A O 1
ATOM 698 N N . ALA A 1 91 ? 15.828 49.198 58.886 1.00 7.43 90 ALA A N 1
ATOM 699 C CA . ALA A 1 91 ? 15.604 48.461 60.112 1.00 6.73 90 ALA A CA 1
ATOM 700 C C . ALA A 1 91 ? 16.709 47.461 60.410 1.00 10.28 90 ALA A C 1
ATOM 701 O O . ALA A 1 91 ? 17.054 47.175 61.563 1.00 11.47 90 ALA A O 1
ATOM 703 N N A CYS A 1 92 ? 17.310 46.902 59.361 0.80 8.28 91 CYS A N 1
ATOM 704 N N B CYS A 1 92 ? 17.262 46.832 59.374 0.20 8.42 91 CYS A N 1
ATOM 705 C CA A CYS A 1 92 ? 18.187 45.745 59.470 0.80 8.13 91 CYS A CA 1
ATOM 706 C CA B CYS A 1 92 ? 18.238 45.765 59.625 0.20 8.81 91 CYS A CA 1
ATOM 707 C C A CYS A 1 92 ? 19.293 45.825 58.431 0.80 8.09 91 CYS A C 1
ATOM 708 C C B CYS A 1 92 ? 19.289 45.793 58.518 0.20 7.74 91 CYS A C 1
ATOM 709 O O A CYS A 1 92 ? 19.339 45.062 57.462 0.80 8.16 91 CYS A O 1
ATOM 710 O O B CYS A 1 92 ? 19.281 44.954 57.619 0.20 7.43 91 CYS A O 1
ATOM 715 N N . PRO A 1 93 ? 20.191 46.772 58.602 1.00 8.50 92 PRO A N 1
ATOM 716 C CA . PRO A 1 93 ? 21.178 47.024 57.546 1.00 8.57 92 PRO A CA 1
ATOM 717 C C . PRO A 1 93 ? 22.028 45.803 57.205 1.00 9.66 92 PRO A C 1
ATOM 718 O O . PRO A 1 93 ? 22.636 45.132 58.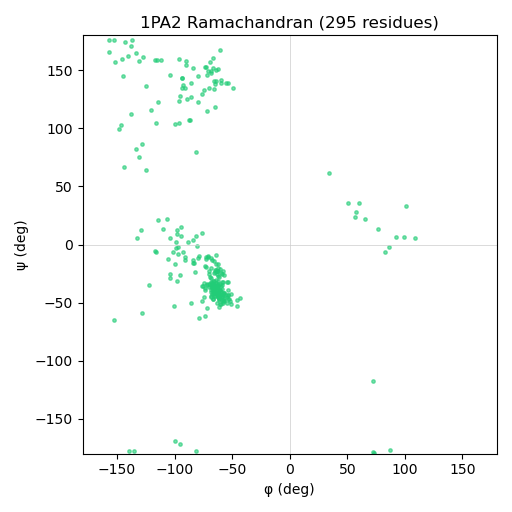047 1.00 11.94 92 PRO A O 1
ATOM 722 N N . GLY A 1 94 ? 22.091 45.505 55.913 1.00 7.37 93 GLY A N 1
ATOM 723 C CA . GLY A 1 94 ? 22.941 44.448 55.385 1.00 11.25 93 GLY A CA 1
ATOM 724 C C . GLY A 1 94 ? 22.437 43.036 55.580 1.00 9.28 93 GLY A C 1
ATOM 725 O O . GLY A 1 94 ? 23.210 42.080 55.413 1.00 10.92 93 GLY A O 1
ATOM 726 N N . VAL A 1 95 ? 21.187 42.840 55.960 1.00 9.28 94 VAL A N 1
ATOM 727 C CA . VAL A 1 95 ? 20.721 41.543 56.386 1.00 6.62 94 VAL A CA 1
ATOM 728 C C . VAL A 1 95 ? 19.925 40.737 55.358 1.00 4.22 94 VAL A C 1
ATOM 729 O O . VAL A 1 95 ? 20.248 39.572 55.116 1.00 6.45 94 VAL A O 1
ATOM 733 N N . VAL A 1 96 ? 18.884 41.325 54.783 1.00 7.58 95 VAL A N 1
ATOM 734 C CA . VAL A 1 96 ? 17.942 40.543 53.947 1.00 6.93 95 VAL A CA 1
ATOM 735 C C . VAL A 1 96 ? 18.311 40.629 52.471 1.00 4.13 95 VAL A C 1
ATOM 736 O O . VAL A 1 96 ? 18.478 41.732 51.930 1.00 7.21 95 VAL A O 1
ATOM 740 N N . SER A 1 97 ? 18.426 39.460 51.858 1.00 3.89 96 SER A N 1
ATOM 741 C CA . SER A 1 97 ? 18.708 39.380 50.419 1.00 3.75 96 SER A CA 1
ATOM 742 C C . SER A 1 97 ? 17.516 39.767 49.555 1.00 5.36 96 SER A C 1
ATOM 743 O O . SER A 1 97 ? 16.369 39.625 49.973 1.00 5.39 96 SER A O 1
ATOM 748 N N . CYS A 1 98 ? 17.806 40.263 48.360 1.00 4.77 97 CYS A N 1
ATOM 749 C CA . CYS A 1 98 ? 16.732 40.588 47.418 1.00 4.25 97 CYS A CA 1
ATOM 750 C C . CYS A 1 98 ? 15.978 39.326 47.013 1.00 4.29 97 CYS A C 1
ATOM 751 O O . CYS A 1 98 ? 14.752 39.378 46.800 1.00 5.04 97 CYS A O 1
ATOM 754 N N . SER A 1 99 ? 16.649 38.198 46.889 1.00 3.66 98 SER A N 1
ATOM 755 C CA . SER A 1 99 ? 16.004 36.946 46.566 1.00 3.47 98 SER A CA 1
ATOM 756 C C . SER A 1 99 ? 14.946 36.611 47.620 1.00 5.21 98 SER A C 1
ATOM 757 O O . SER A 1 99 ? 13.848 36.178 47.266 1.00 4.35 98 SER A O 1
ATOM 762 N N . ASP A 1 100 ? 15.291 36.829 48.883 1.00 4.27 99 ASP A N 1
ATOM 763 C CA . ASP A 1 100 ? 14.320 36.580 49.978 1.00 3.31 99 ASP A CA 1
ATOM 764 C C . ASP A 1 100 ? 13.228 37.628 49.985 1.00 2.13 99 ASP A C 1
ATOM 765 O O . ASP A 1 100 ? 12.065 37.283 50.251 1.00 5.04 99 ASP A O 1
ATOM 770 N N . VAL A 1 101 ? 13.524 38.857 49.639 1.00 3.18 100 VAL A N 1
ATOM 771 C CA . VAL A 1 101 ? 12.473 39.874 49.495 1.00 5.22 100 VAL A CA 1
ATOM 772 C C . VAL A 1 101 ? 11.392 39.370 48.549 1.00 4.46 100 VAL A C 1
ATOM 773 O O . VAL A 1 101 ? 10.201 39.471 48.860 1.00 4.84 100 VAL A O 1
ATOM 777 N N . LEU A 1 102 ? 11.762 38.819 47.384 1.00 3.33 101 LEU A N 1
ATOM 778 C CA . LEU A 1 102 ? 10.708 38.384 46.477 1.00 2.86 101 LEU A CA 1
ATOM 779 C C . LEU A 1 102 ? 9.906 37.230 47.059 1.00 4.98 101 LEU A C 1
ATOM 780 O O . LEU A 1 102 ? 8.691 37.200 46.821 1.00 5.61 101 LEU A O 1
ATOM 785 N N . ALA A 1 103 ? 10.525 36.306 47.778 1.00 3.77 102 ALA A N 1
ATOM 786 C CA . ALA A 1 103 ? 9.759 35.222 48.383 1.00 4.62 102 ALA A CA 1
ATOM 787 C C . ALA A 1 103 ? 8.811 35.761 49.462 1.00 3.76 102 ALA A C 1
ATOM 788 O O . ALA A 1 103 ? 7.650 35.346 49.532 1.00 6.08 102 ALA A O 1
ATOM 790 N N . LEU A 1 104 ? 9.318 36.649 50.285 1.00 4.88 103 LEU A N 1
ATOM 791 C CA . LEU A 1 104 ? 8.517 37.245 51.336 1.00 4.70 103 LEU A CA 1
ATOM 792 C C . LEU A 1 104 ? 7.398 38.080 50.718 1.00 4.21 103 LEU A C 1
ATOM 793 O O . LEU A 1 104 ? 6.233 38.006 51.179 1.00 5.75 103 LEU A O 1
ATOM 798 N N . ALA A 1 105 ? 7.673 38.873 49.706 1.00 3.38 104 ALA A N 1
ATOM 799 C CA . ALA A 1 105 ? 6.661 39.719 49.055 1.00 4.58 104 ALA A CA 1
ATOM 800 C C . ALA A 1 105 ? 5.546 38.895 48.420 1.00 8.15 104 ALA A C 1
ATOM 801 O O . ALA A 1 105 ? 4.368 39.313 48.416 1.00 5.89 104 ALA A O 1
ATOM 803 N N . SER A 1 106 ? 5.891 37.715 47.902 1.00 4.29 105 SER A N 1
ATOM 804 C CA . SER A 1 106 ? 4.865 36.874 47.299 1.00 4.92 105 SER A CA 1
ATOM 805 C C . SER A 1 106 ? 3.824 36.447 48.335 1.00 6.09 105 SER A C 1
ATOM 806 O O . SER A 1 106 ? 2.612 36.526 48.111 1.00 5.18 105 SER A O 1
ATOM 809 N N . GLU A 1 107 ? 4.281 35.931 49.468 1.00 5.52 106 GLU A N 1
ATOM 810 C CA . GLU A 1 107 ? 3.356 35.478 50.502 1.00 2.85 106 GLU A CA 1
ATOM 811 C C . GLU A 1 107 ? 2.533 36.623 51.026 1.00 4.76 106 GLU A C 1
ATOM 812 O O . GLU A 1 107 ? 1.311 36.502 51.274 1.00 4.91 106 GLU A O 1
ATOM 818 N N . ALA A 1 108 ? 3.142 37.774 51.252 1.00 3.79 107 ALA A N 1
ATOM 819 C CA . ALA A 1 108 ? 2.411 38.931 51.761 1.00 4.05 107 ALA A CA 1
ATOM 820 C C . ALA A 1 108 ? 1.323 39.344 50.792 1.00 6.10 107 ALA A C 1
ATOM 821 O O . ALA A 1 108 ? 0.190 39.640 51.165 1.00 6.15 107 ALA A O 1
ATOM 823 N N . SER A 1 109 ? 1.667 39.417 49.506 1.00 4.72 108 SER A N 1
ATOM 824 C CA . SER A 1 109 ? 0.741 39.882 48.483 1.00 2.51 108 SER A CA 1
ATOM 825 C C . SER A 1 109 ? -0.470 38.959 48.373 1.00 6.14 108 SER A C 1
ATOM 826 O O . SER A 1 109 ? -1.610 39.432 48.247 1.00 6.56 108 SER A O 1
ATOM 829 N N . VAL A 1 110 ? -0.244 37.654 48.425 1.00 5.83 109 VAL A N 1
ATOM 830 C CA . VAL A 1 110 ? -1.316 36.677 48.342 1.00 5.82 109 VAL A CA 1
ATOM 831 C C . VAL A 1 110 ? -2.197 36.783 49.589 1.00 8.85 109 VAL A C 1
ATOM 832 O O . VAL A 1 110 ? -3.430 36.824 49.440 1.00 7.16 109 VAL A O 1
ATOM 836 N N . SER A 1 111 ? -1.590 36.850 50.772 1.00 6.77 110 SER A N 1
ATOM 837 C CA . SER A 1 111 ? -2.417 36.902 51.967 1.00 6.80 110 SER A CA 1
ATOM 838 C C . SER A 1 111 ? -3.170 38.213 52.067 1.00 6.48 110 SER A C 1
ATOM 839 O O . SER A 1 111 ? -4.340 38.179 52.443 1.00 7.94 110 SER A O 1
ATOM 844 N N . LEU A 1 112 ? -2.547 39.326 51.737 1.00 6.69 111 LEU A N 1
ATOM 845 C CA . LEU A 1 112 ? -3.229 40.618 51.780 1.00 8.50 111 LEU A CA 1
ATOM 846 C C . LEU A 1 112 ? -4.451 40.617 50.852 1.00 10.93 111 LEU A C 1
ATOM 847 O O . LEU A 1 112 ? -5.430 41.310 51.171 1.00 11.93 111 LEU A O 1
ATOM 852 N N . ALA A 1 113 ? -4.404 39.879 49.740 1.00 6.44 112 ALA A N 1
ATOM 853 C CA . ALA A 1 113 ? -5.489 39.812 48.782 1.00 7.01 112 ALA A CA 1
ATOM 854 C C . ALA A 1 113 ? -6.549 38.804 49.169 1.00 7.83 112 ALA A C 1
ATOM 855 O O . ALA A 1 113 ? -7.492 38.528 48.411 1.00 8.54 112 ALA A O 1
ATOM 857 N N . GLY A 1 114 ? -6.443 38.176 50.324 1.00 6.27 113 GLY A N 1
ATOM 858 C CA . GLY A 1 114 ? -7.419 37.206 50.796 1.00 9.10 113 GLY A CA 1
ATOM 859 C C . GLY A 1 114 ? -7.055 35.775 50.591 1.00 8.24 113 GLY A C 1
ATOM 860 O O . GLY A 1 114 ? -7.820 34.839 50.840 1.00 9.93 113 GLY A O 1
ATOM 861 N N . GLY A 1 115 ? -5.847 35.479 50.121 1.00 7.14 114 GLY A N 1
ATOM 862 C CA . GLY A 1 115 ? -5.270 34.201 49.877 1.00 6.75 114 GLY A CA 1
ATOM 863 C C . GLY A 1 115 ? -4.717 33.563 51.143 1.00 6.31 114 GLY A C 1
ATOM 864 O O . GLY A 1 115 ? -4.855 34.169 52.221 1.00 8.66 114 GLY A O 1
ATOM 865 N N . PRO A 1 116 ? -4.118 32.406 50.999 1.00 6.40 115 PRO A N 1
ATOM 866 C CA . PRO A 1 116 ? -3.493 31.706 52.124 1.00 7.80 115 PRO A CA 1
ATOM 867 C C . PRO A 1 116 ? -2.245 32.434 52.620 1.00 9.00 115 PRO A C 1
ATOM 868 O O . PRO A 1 116 ? -1.627 33.191 51.886 1.00 7.64 115 PRO A O 1
ATOM 872 N N . SER A 1 117 ? -1.941 32.137 53.874 1.00 9.01 116 SER A N 1
ATOM 873 C CA . SER A 1 117 ? -0.632 32.383 54.414 1.00 7.22 116 SER A CA 1
ATOM 874 C C . SER A 1 117 ? 0.202 31.116 54.330 1.00 7.36 116 SER A C 1
ATOM 875 O O . SER A 1 117 ? -0.343 30.015 54.248 1.00 8.95 116 SER A O 1
ATOM 878 N N . TRP A 1 118 ? 1.523 31.289 54.394 1.00 5.58 117 TRP A N 1
ATOM 879 C CA . TRP A 1 118 ? 2.401 30.141 54.494 1.00 6.41 117 TRP A CA 1
ATOM 880 C C . TRP A 1 118 ? 3.765 30.521 55.107 1.00 6.21 117 TRP A C 1
ATOM 881 O O . TRP A 1 118 ? 4.068 31.706 55.184 1.00 6.86 117 TRP A O 1
ATOM 892 N N . THR A 1 119 ? 4.494 29.491 55.505 1.00 6.43 118 THR A N 1
ATOM 893 C CA . THR A 1 119 ? 5.793 29.675 56.126 1.00 6.30 118 THR A CA 1
ATOM 894 C C . THR A 1 119 ? 6.883 29.768 55.056 1.00 5.28 118 THR A C 1
ATOM 895 O O . THR A 1 119 ? 7.240 28.788 54.443 1.00 7.39 118 THR A O 1
ATOM 899 N N . VAL A 1 120 ? 7.354 30.996 54.903 1.00 5.09 119 VAL A N 1
ATOM 900 C CA . VAL A 1 120 ? 8.351 31.302 53.872 1.00 4.00 119 VAL A CA 1
ATOM 901 C C . VAL A 1 120 ? 9.716 30.759 54.293 1.00 5.40 119 VAL A C 1
ATOM 902 O O . VAL A 1 120 ? 10.140 30.952 55.443 1.00 7.58 119 VAL A O 1
ATOM 906 N N . LEU A 1 121 ? 10.409 30.081 53.397 1.00 5.28 120 LEU A N 1
ATOM 907 C CA . LEU A 1 121 ? 11.778 29.622 53.674 1.00 5.91 120 LEU A CA 1
ATOM 908 C C . LEU A 1 121 ? 12.769 30.657 53.159 1.00 5.09 120 LEU A C 1
ATOM 909 O O . LEU A 1 121 ? 12.475 31.322 52.173 1.00 5.68 120 LEU A O 1
ATOM 914 N N . LEU A 1 122 ? 13.865 30.849 53.876 1.00 4.37 121 LEU A N 1
ATOM 915 C CA . LEU A 1 122 ? 14.749 31.995 53.716 1.00 5.83 121 LEU A CA 1
ATOM 916 C C . LEU A 1 122 ? 16.215 31.543 53.778 1.00 1.92 121 LEU A C 1
ATOM 917 O O . LEU A 1 122 ? 16.453 30.418 54.119 1.00 4.70 121 LEU A O 1
ATOM 922 N N . GLY A 1 123 ? 17.110 32.470 53.446 1.00 3.29 122 GLY A N 1
ATOM 923 C CA . GLY A 1 123 ? 18.522 32.172 53.330 1.00 5.80 122 GLY A CA 1
ATOM 924 C C . GLY A 1 123 ? 19.062 32.176 51.899 1.00 5.34 122 GLY A C 1
ATOM 925 O O . GLY A 1 123 ? 20.214 31.821 51.679 1.00 6.48 122 GLY A O 1
ATOM 926 N N . ARG A 1 124 ? 18.258 32.555 50.930 1.00 4.26 123 ARG A N 1
ATOM 927 C CA . ARG A 1 124 ? 18.727 32.702 49.554 1.00 2.71 123 ARG A CA 1
ATOM 928 C C . ARG A 1 124 ? 19.684 33.888 49.452 1.00 5.17 123 ARG A C 1
ATOM 929 O O . ARG A 1 124 ? 19.526 34.883 50.142 1.00 4.85 123 ARG A O 1
ATOM 937 N N . ARG A 1 125 ? 20.649 33.739 48.538 1.00 6.09 124 ARG A N 1
ATOM 938 C CA . ARG A 1 125 ? 21.587 34.811 48.251 1.00 6.55 124 ARG A CA 1
ATOM 939 C C . ARG A 1 125 ? 21.410 35.293 46.820 1.00 4.81 124 ARG A C 1
ATOM 940 O O . ARG A 1 125 ? 20.862 34.553 45.998 1.00 5.95 124 ARG A O 1
ATOM 948 N N . ASP A 1 126 ? 21.854 36.496 46.533 1.00 5.82 125 ASP A N 1
ATOM 949 C CA . ASP A 1 126 ? 21.613 37.199 45.275 1.00 4.61 125 ASP A CA 1
ATOM 950 C C . ASP A 1 126 ? 22.749 36.932 44.289 1.00 8.70 125 ASP A C 1
ATOM 951 O O . ASP A 1 126 ? 23.917 36.920 44.660 1.00 6.83 125 ASP A O 1
ATOM 956 N N . SER A 1 127 ? 22.399 36.696 43.025 1.00 4.96 126 SER A N 1
ATOM 957 C CA . SER A 1 127 ? 23.328 36.454 41.959 1.00 7.74 126 SER A CA 1
ATOM 958 C C . SER A 1 127 ? 24.165 37.685 41.655 1.00 4.69 126 SER A C 1
ATOM 959 O O . SER A 1 127 ? 23.827 38.802 41.960 1.00 6.13 126 SER A O 1
ATOM 962 N N . LEU A 1 128 ? 25.285 37.400 40.988 1.00 5.30 127 LEU A N 1
ATOM 963 C CA . LEU A 1 128 ? 26.183 38.444 40.469 1.00 6.92 127 LEU A CA 1
ATOM 964 C C . LEU A 1 128 ? 25.952 38.704 38.969 1.00 5.74 127 LEU A C 1
ATOM 965 O O . LEU A 1 128 ? 26.578 39.573 38.386 1.00 7.96 127 LEU A O 1
ATOM 970 N N . THR A 1 129 ? 25.054 37.918 38.377 1.00 6.07 128 THR A N 1
ATOM 971 C CA . THR A 1 129 ? 24.780 37.901 36.959 1.00 7.10 128 THR A CA 1
ATOM 972 C C . THR A 1 129 ? 23.285 37.741 36.638 1.00 8.71 128 THR A C 1
ATOM 973 O O . THR A 1 129 ? 22.525 37.287 37.513 1.00 7.90 128 THR A O 1
ATOM 977 N N . ALA A 1 130 ? 22.928 38.083 35.412 1.00 6.47 129 ALA A N 1
ATOM 978 C CA . ALA A 1 130 ? 21.587 37.898 34.888 1.00 7.34 129 ALA A CA 1
ATOM 979 C C . ALA A 1 130 ? 21.627 36.922 33.718 1.00 7.54 129 ALA A C 1
ATOM 980 O O . ALA A 1 130 ? 22.690 36.691 33.121 1.00 10.42 129 ALA A O 1
ATOM 982 N N . ASN A 1 131 ? 20.466 36.323 33.424 1.00 6.30 130 ASN A N 1
ATOM 983 C CA . ASN A 1 131 ? 20.383 35.369 32.317 1.00 8.72 130 ASN A CA 1
ATOM 984 C C . ASN A 1 131 ? 19.206 35.688 31.398 1.00 6.17 130 ASN A C 1
ATOM 985 O O . ASN A 1 131 ? 18.220 34.956 31.411 1.00 7.39 130 ASN A O 1
ATOM 990 N N . LEU A 1 132 ? 19.361 36.732 30.580 1.00 5.64 131 LEU A N 1
ATOM 991 C CA . LEU A 1 132 ? 18.316 37.103 29.616 1.00 6.84 131 LEU A CA 1
ATOM 992 C C . LEU A 1 132 ? 17.982 35.953 28.680 1.00 6.48 131 LEU A C 1
ATOM 993 O O . LEU A 1 132 ? 16.815 35.607 28.452 1.00 8.03 131 LEU A O 1
ATOM 998 N N . ALA A 1 133 ? 18.978 35.301 28.091 1.00 6.80 132 ALA A N 1
ATOM 999 C CA . ALA A 1 133 ? 18.698 34.222 27.149 1.00 8.71 132 ALA A CA 1
ATOM 1000 C C . ALA A 1 133 ? 17.928 33.085 27.799 1.00 8.23 132 ALA A C 1
ATOM 1001 O O . ALA A 1 133 ? 17.044 32.477 27.194 1.00 8.10 132 ALA A O 1
ATOM 1003 N N . GLY A 1 134 ? 18.270 32.755 29.048 1.00 9.69 133 GLY A N 1
ATOM 1004 C CA . GLY A 1 134 ? 17.563 31.697 29.742 1.00 6.36 133 GLY A CA 1
ATOM 1005 C C . GLY A 1 134 ? 16.130 32.115 30.010 1.00 8.62 133 GLY A C 1
ATOM 1006 O O . GLY A 1 134 ? 15.256 31.251 29.986 1.00 8.48 133 GLY A O 1
ATOM 1007 N N . ALA A 1 135 ? 15.891 33.397 30.262 1.00 8.26 134 ALA A N 1
ATOM 1008 C CA . ALA A 1 135 ? 14.496 33.835 30.468 1.00 9.11 134 ALA A CA 1
ATOM 1009 C C . ALA A 1 135 ? 13.685 33.558 29.201 1.00 9.74 134 ALA A C 1
ATOM 1010 O O . ALA A 1 135 ? 12.522 33.127 29.251 1.00 9.08 134 ALA A O 1
ATOM 1012 N N . ASN A 1 136 ? 14.317 33.797 28.057 1.00 5.52 135 ASN A N 1
ATOM 1013 C CA . ASN A 1 136 ? 13.596 33.581 26.802 1.00 8.51 135 ASN A CA 1
ATOM 1014 C C . ASN A 1 136 ? 13.296 32.118 26.524 1.00 8.93 135 ASN A C 1
ATOM 1015 O O . ASN A 1 136 ? 12.303 31.807 25.844 1.00 7.56 135 ASN A O 1
ATOM 1020 N N . SER A 1 137 ? 14.121 31.194 27.008 1.00 6.70 136 SER A N 1
ATOM 1021 C CA . SER A 1 137 ? 13.881 29.797 26.726 1.00 6.50 136 SER A CA 1
ATOM 1022 C C . SER A 1 137 ? 13.194 29.019 27.834 1.00 4.81 136 SER A C 1
ATOM 1023 O O . SER A 1 137 ? 12.701 27.934 27.558 1.00 9.95 136 SER A O 1
ATOM 1026 N N . SER A 1 138 ? 13.176 29.545 29.063 1.00 5.21 137 SER A N 1
ATOM 1027 C CA . SER A 1 138 ? 12.725 28.794 30.230 1.00 4.32 137 SER A CA 1
ATOM 1028 C C . SER A 1 138 ? 11.336 29.180 30.723 1.00 3.90 137 SER A C 1
ATOM 1029 O O . SER A 1 138 ? 10.696 28.327 31.383 1.00 6.73 137 SER A O 1
ATOM 1032 N N . ILE A 1 139 ? 10.884 30.378 30.473 1.00 4.60 138 ILE A N 1
ATOM 1033 C CA . ILE A 1 139 ? 9.611 30.849 31.001 1.00 7.92 138 ILE A CA 1
ATOM 1034 C C . ILE A 1 139 ? 8.497 30.509 30.021 1.00 7.05 138 ILE A C 1
ATOM 1035 O O . ILE A 1 139 ? 8.662 30.865 28.858 1.00 9.15 138 ILE A O 1
ATOM 1042 N N . PRO A 1 140 ? 7.454 29.824 30.457 1.00 8.26 139 PRO A N 1
ATOM 1043 C CA . PRO A 1 140 ? 6.420 29.475 29.486 1.00 6.66 139 PRO A CA 1
ATOM 1044 C C . PRO A 1 140 ? 5.641 30.648 28.917 1.00 6.54 139 PRO A C 1
ATOM 1045 O O . PRO A 1 140 ? 5.489 31.697 29.508 1.00 9.49 139 PRO A O 1
ATOM 1049 N N . SER A 1 141 ? 5.160 30.469 27.707 1.00 7.71 140 SER A N 1
ATOM 1050 C CA . SER A 1 141 ? 4.371 31.420 26.951 1.00 6.40 140 SER A CA 1
ATOM 1051 C C . SER A 1 141 ? 2.902 30.990 26.964 1.00 3.44 140 SER A C 1
ATOM 1052 O O . SER A 1 141 ? 2.666 29.776 26.983 1.00 6.02 140 SER A O 1
ATOM 1055 N N . PRO A 1 142 ? 2.018 31.963 26.981 1.00 5.21 141 PRO A N 1
ATOM 1056 C CA . PRO A 1 142 ? 0.585 31.657 27.094 1.00 8.02 141 PRO A CA 1
ATOM 1057 C C . PRO A 1 142 ? 0.023 30.926 25.892 1.00 8.42 141 PRO A C 1
ATOM 1058 O O . PRO A 1 142 ? -1.095 30.399 25.992 1.00 11.15 141 PRO A O 1
ATOM 1062 N N . ILE A 1 143 ? 0.744 30.889 24.774 1.00 6.63 142 ILE A N 1
ATOM 1063 C CA . ILE A 1 143 ? 0.208 30.203 23.592 1.00 7.85 142 ILE A CA 1
ATOM 1064 C C . ILE A 1 143 ? 0.839 28.856 23.338 1.00 9.28 142 ILE A C 1
ATOM 1065 O O . ILE A 1 143 ? 0.573 28.184 22.344 1.00 10.20 142 ILE A O 1
ATOM 1070 N N . GLU A 1 144 ? 1.697 28.398 24.260 1.00 9.66 143 GLU A N 1
ATOM 1071 C CA . GLU A 1 144 ? 2.261 27.066 24.233 1.00 11.49 143 GLU A CA 1
ATOM 1072 C C . GLU A 1 144 ? 1.205 26.014 24.536 1.00 8.55 143 GLU A C 1
ATOM 1073 O O . GLU A 1 144 ? 0.243 26.235 25.298 1.00 13.87 143 GLU A O 1
ATOM 1079 N N A SER A 1 145 ? 1.378 24.844 23.935 0.82 11.94 144 SER A N 1
ATOM 1080 N N B SER A 1 145 ? 1.373 24.835 23.940 0.18 10.85 144 SER A N 1
ATOM 1081 C CA A SER A 1 145 ? 0.587 23.698 24.277 0.82 10.56 144 SER A CA 1
ATOM 1082 C CA B SER A 1 145 ? 0.493 23.728 24.268 0.18 10.45 144 SER A CA 1
ATOM 1083 C C A SER A 1 145 ? 0.721 23.344 25.763 0.82 7.70 144 SER A C 1
ATOM 1084 C C B SER A 1 145 ? 0.722 23.297 25.717 0.18 8.80 144 SER A C 1
ATOM 1085 O O A SER A 1 145 ? 1.735 23.641 26.403 0.82 10.02 144 SER A O 1
ATOM 1086 O O B SER A 1 145 ? 1.800 23.495 26.277 0.18 10.76 144 SER A O 1
ATOM 1091 N N . LEU A 1 146 ? -0.312 22.704 26.298 1.00 8.19 145 LEU A N 1
ATOM 1092 C CA . LEU A 1 146 ? -0.223 22.188 27.649 1.00 8.97 145 LEU A CA 1
ATOM 1093 C C . LEU A 1 146 ? 0.997 21.294 27.802 1.00 11.50 145 LEU A C 1
ATOM 1094 O O . LEU A 1 146 ? 1.693 21.417 28.816 1.00 11.23 145 LEU A O 1
ATOM 1099 N N . SER A 1 147 ? 1.284 20.425 26.841 1.00 9.39 146 SER A N 1
ATOM 1100 C CA . SER A 1 147 ? 2.467 19.569 27.018 1.00 10.53 146 SER A CA 1
ATOM 1101 C C . SER A 1 147 ? 3.751 20.367 27.076 1.00 8.58 146 SER A C 1
ATOM 1102 O O . SER A 1 147 ? 4.668 20.080 27.874 1.00 8.94 146 SER A O 1
ATOM 1107 N N . ASN A 1 148 ? 3.921 21.431 26.310 1.00 7.74 147 ASN A N 1
ATOM 1108 C CA . ASN A 1 148 ? 5.168 22.190 26.372 1.00 9.46 147 ASN A CA 1
ATOM 1109 C C . ASN A 1 148 ? 5.238 23.052 27.634 1.00 7.36 147 ASN A C 1
ATOM 1110 O O . ASN A 1 148 ? 6.333 23.222 28.169 1.00 8.89 147 ASN A O 1
ATOM 1115 N N . ILE A 1 149 ? 4.135 23.616 28.122 1.00 6.35 148 ILE A N 1
ATOM 1116 C CA . ILE A 1 149 ? 4.192 24.295 29.423 1.00 6.51 148 ILE A CA 1
ATOM 1117 C C . ILE A 1 149 ? 4.563 23.348 30.547 1.00 7.98 148 ILE A C 1
ATOM 1118 O O . ILE A 1 149 ? 5.362 23.669 31.445 1.00 7.15 148 ILE A O 1
ATOM 1123 N N . THR A 1 150 ? 3.961 22.177 30.521 1.00 7.33 149 THR A N 1
ATOM 1124 C CA . THR A 1 150 ? 4.282 21.100 31.460 1.00 5.18 149 THR A CA 1
ATOM 1125 C C . THR A 1 150 ? 5.772 20.783 31.439 1.00 6.17 149 THR A C 1
ATOM 1126 O O . THR A 1 150 ? 6.423 20.663 32.486 1.00 6.95 149 THR A O 1
ATOM 1130 N N . PHE A 1 151 ? 6.351 20.677 30.242 1.00 6.39 150 PHE A N 1
ATOM 1131 C CA . PHE A 1 151 ? 7.781 20.453 30.131 1.00 5.85 150 PHE A CA 1
ATOM 1132 C C . PHE A 1 151 ? 8.591 21.546 30.800 1.00 7.28 150 PHE A C 1
ATOM 1133 O O . PHE A 1 151 ? 9.555 21.235 31.514 1.00 7.57 150 PHE A O 1
ATOM 1141 N N . LYS A 1 152 ? 8.274 22.820 30.606 1.00 6.43 151 LYS A N 1
ATOM 1142 C CA . LYS A 1 152 ? 9.026 23.904 31.215 1.00 5.89 151 LYS A CA 1
ATOM 1143 C C . LYS A 1 152 ? 8.873 23.848 32.735 1.00 5.72 151 LYS A C 1
ATOM 1144 O O . LYS A 1 152 ? 9.853 24.139 33.426 1.00 6.69 151 LYS A O 1
ATOM 1152 N N . PHE A 1 153 ? 7.690 23.508 33.273 1.00 4.72 152 PHE A N 1
ATOM 1153 C CA . PHE A 1 153 ? 7.609 23.319 34.719 1.00 5.39 152 PHE A CA 1
ATOM 1154 C C . PHE A 1 153 ? 8.509 22.162 35.152 1.00 6.40 152 PHE A C 1
ATOM 1155 O O . PHE A 1 153 ? 9.247 22.309 36.127 1.00 7.11 152 PHE A O 1
ATOM 1163 N N . SER A 1 154 ? 8.482 21.044 34.433 1.00 4.20 153 SER A N 1
ATOM 1164 C CA . SER A 1 154 ? 9.289 19.913 34.853 1.00 4.57 153 SER A CA 1
ATOM 1165 C C . SER A 1 154 ? 10.772 20.271 34.827 1.00 4.92 153 SER A C 1
ATOM 1166 O O . SER A 1 154 ? 11.529 19.795 35.678 1.00 5.35 153 SER A O 1
ATOM 1171 N N . ALA A 1 155 ? 11.241 21.069 33.892 1.00 5.04 154 ALA A N 1
ATOM 1172 C CA . ALA A 1 155 ? 12.647 21.390 33.762 1.00 5.08 154 ALA A CA 1
ATOM 1173 C C . ALA A 1 155 ? 13.161 22.171 34.954 1.00 7.66 154 ALA A C 1
ATOM 1174 O O . ALA A 1 155 ? 14.376 22.160 35.164 1.00 10.90 154 ALA A O 1
ATOM 1176 N N . VAL A 1 156 ? 12.283 22.868 35.683 1.00 6.33 155 VAL A N 1
ATOM 1177 C CA . VAL A 1 156 ? 12.748 23.589 36.881 1.00 5.03 155 VAL A CA 1
ATOM 1178 C C . VAL A 1 156 ? 12.391 22.787 38.126 1.00 6.76 155 VAL A C 1
ATOM 1179 O O . VAL A 1 156 ? 12.823 23.225 39.191 1.00 7.40 155 VAL A O 1
ATOM 1183 N N . GLY A 1 157 ? 11.654 21.691 38.042 1.00 6.81 156 GLY A N 1
ATOM 1184 C CA . GLY A 1 157 ? 11.327 20.876 39.182 1.00 5.74 156 GLY A CA 1
ATOM 1185 C C . GLY A 1 157 ? 9.955 21.048 39.786 1.00 5.59 156 GLY A C 1
ATOM 1186 O O . GLY A 1 157 ? 9.827 20.857 40.999 1.00 6.66 156 GLY A O 1
ATOM 1187 N N . LEU A 1 158 ? 8.952 21.346 38.968 1.00 5.03 157 LEU A N 1
ATOM 1188 C CA . LEU A 1 158 ? 7.558 21.465 39.370 1.00 5.80 157 LEU A CA 1
ATOM 1189 C C . LEU A 1 158 ? 6.727 20.530 38.502 1.00 6.17 157 LEU A C 1
ATOM 1190 O O . LEU A 1 158 ? 6.947 20.456 37.289 1.00 6.94 157 LEU A O 1
ATOM 1195 N N . ASN A 1 159 ? 5.792 19.817 39.119 1.00 4.94 158 ASN A N 1
ATOM 1196 C CA . ASN A 1 159 ? 5.033 18.795 38.399 1.00 7.17 158 ASN A CA 1
ATOM 1197 C C . ASN A 1 159 ? 3.665 19.327 37.980 1.00 3.51 158 ASN A C 1
ATOM 1198 O O . ASN A 1 159 ? 3.429 20.509 38.085 1.00 4.92 158 ASN A O 1
ATOM 1203 N N . THR A 1 160 ? 2.803 18.431 37.514 1.00 4.38 159 THR A N 1
ATOM 1204 C CA . THR A 1 160 ? 1.489 18.853 37.018 1.00 4.41 159 THR A CA 1
ATOM 1205 C C . THR A 1 160 ? 0.627 19.431 38.127 1.00 3.59 159 THR A C 1
ATOM 1206 O O . THR A 1 160 ? -0.097 20.422 37.920 1.00 5.05 159 THR A O 1
ATOM 1210 N N . ASN A 1 161 ? 0.718 18.844 39.323 1.00 4.97 160 ASN A N 1
ATOM 1211 C CA . ASN A 1 161 ? -0.031 19.384 40.447 1.00 5.37 160 ASN A CA 1
ATOM 1212 C C . ASN A 1 161 ? 0.411 20.822 40.720 1.00 3.80 160 ASN A C 1
ATOM 1213 O O . ASN A 1 161 ? -0.383 21.745 40.940 1.00 5.58 160 ASN A O 1
ATOM 1218 N N . ASP A 1 162 ? 1.718 21.063 40.694 1.00 3.94 161 ASP A N 1
ATOM 1219 C CA . ASP A 1 162 ? 2.280 22.398 40.882 1.00 3.42 161 ASP A CA 1
ATOM 1220 C C . ASP A 1 162 ? 1.841 23.373 39.796 1.00 3.61 161 ASP A C 1
ATOM 1221 O O . ASP A 1 162 ? 1.481 24.522 40.050 1.00 5.11 161 ASP A O 1
ATOM 1226 N N . LEU A 1 163 ? 1.888 22.921 38.542 1.00 3.88 162 LEU A N 1
ATOM 1227 C CA . LEU A 1 163 ? 1.409 23.748 37.432 1.00 3.02 162 LEU A CA 1
ATOM 1228 C C . LEU A 1 163 ? -0.022 24.233 37.611 1.00 2.51 162 LEU A C 1
ATOM 1229 O O . LEU A 1 163 ? -0.303 25.432 37.468 1.00 3.82 162 LEU A O 1
ATOM 1234 N N . VAL A 1 164 ? -0.940 23.316 37.920 1.00 2.53 163 VAL A N 1
ATOM 1235 C CA . VAL A 1 164 ? -2.332 23.753 38.024 1.00 3.89 163 VAL A CA 1
ATOM 1236 C C . VAL A 1 164 ? -2.554 24.683 39.223 1.00 3.67 163 VAL A C 1
ATOM 1237 O O . VAL A 1 164 ? -3.289 25.660 39.105 1.00 4.43 163 VAL A O 1
ATOM 1241 N N . ALA A 1 165 ? -1.954 24.349 40.377 1.00 2.54 164 ALA A N 1
ATOM 1242 C CA . ALA A 1 165 ? -2.044 25.189 41.552 1.00 3.54 164 ALA A CA 1
ATOM 1243 C C . ALA A 1 165 ? -1.478 26.579 41.284 1.00 6.05 164 ALA A C 1
ATOM 1244 O O . ALA A 1 165 ? -2.105 27.607 41.539 1.00 5.45 164 ALA A O 1
ATOM 1246 N N . LEU A 1 166 ? -0.259 26.624 40.742 1.00 4.47 165 LEU A N 1
ATOM 1247 C CA . LEU A 1 166 ? 0.390 27.916 40.543 1.00 3.89 165 LEU A CA 1
ATOM 1248 C C . LEU A 1 166 ? -0.259 28.765 39.466 1.00 2.89 165 LEU A C 1
ATOM 1249 O O . LEU A 1 166 ? -0.226 29.991 39.530 1.00 3.63 165 LEU A O 1
ATOM 1254 N N . SER A 1 167 ? -0.887 28.134 38.488 1.00 3.96 166 SER A N 1
ATOM 1255 C CA . SER A 1 167 ? -1.657 28.879 37.488 1.00 2.82 166 SER A CA 1
ATOM 1256 C C . SER A 1 167 ? -2.784 29.686 38.140 1.00 3.72 166 SER A C 1
ATOM 1257 O O . SER A 1 167 ? -3.267 30.660 37.569 1.00 4.17 166 SER A O 1
ATOM 1260 N N . GLY A 1 168 ? -3.217 29.225 39.326 1.00 4.45 167 GLY A N 1
ATOM 1261 C CA . GLY A 1 168 ? -4.238 29.947 40.059 1.00 4.56 167 GLY A CA 1
ATOM 1262 C C . GLY A 1 168 ? -3.824 31.326 40.521 1.00 4.23 167 GL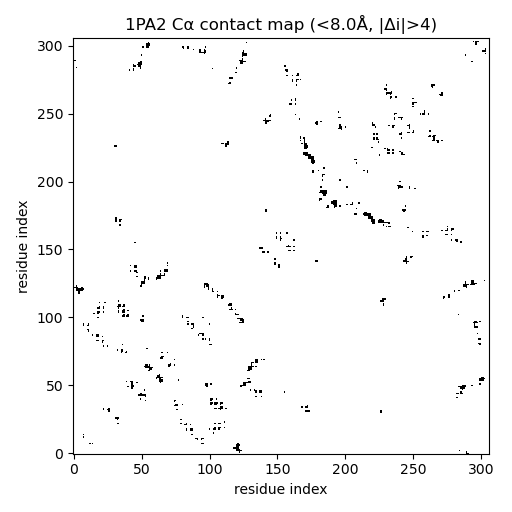Y A C 1
ATOM 1263 O O . GLY A 1 168 ? -4.636 32.140 40.978 1.00 4.64 167 GLY A O 1
ATOM 1264 N N . ALA A 1 169 ? -2.539 31.673 40.391 1.00 3.59 168 ALA A N 1
ATOM 1265 C CA . ALA A 1 169 ? -2.148 33.067 40.599 1.00 4.02 168 ALA A CA 1
ATOM 1266 C C . ALA A 1 169 ? -2.777 34.038 39.614 1.00 2.79 168 ALA A C 1
ATOM 1267 O O . ALA A 1 169 ? -2.788 35.226 39.873 1.00 3.87 168 ALA A O 1
ATOM 1269 N N . HIS A 1 170 ? -3.307 33.516 38.517 1.00 4.00 169 HIS A N 1
ATOM 1270 C CA . HIS A 1 170 ? -4.063 34.310 37.560 1.00 4.88 169 HIS A CA 1
ATOM 1271 C C . HIS A 1 170 ? -5.459 34.617 38.091 1.00 3.91 169 HIS A C 1
ATOM 1272 O O . HIS A 1 170 ? -6.291 35.165 37.370 1.00 5.71 169 HIS A O 1
ATOM 1279 N N . THR A 1 171 ? -5.716 34.333 39.359 1.00 3.53 170 THR A N 1
ATOM 1280 C CA . THR A 1 171 ? -6.898 34.836 40.054 1.00 4.45 170 THR A CA 1
ATOM 1281 C C . THR A 1 171 ? -6.836 36.328 40.337 1.00 4.77 170 THR A C 1
ATOM 1282 O O . THR A 1 171 ? -7.808 36.966 40.739 1.00 4.20 170 THR A O 1
ATOM 1286 N N . PHE A 1 172 ? -5.681 36.964 40.134 1.00 3.60 171 PHE A N 1
ATOM 1287 C CA . PHE A 1 172 ? -5.564 38.408 40.182 1.00 4.35 171 PHE A CA 1
ATOM 1288 C C . PHE A 1 172 ? -4.573 38.932 39.134 1.00 4.85 171 PHE A C 1
ATOM 1289 O O . PHE A 1 172 ? -3.953 38.138 38.429 1.00 5.64 171 PHE A O 1
ATOM 1297 N N . GLY A 1 173 ? -4.463 40.256 38.984 1.00 4.96 172 GLY A N 1
ATOM 1298 C CA . GLY A 1 173 ? -3.571 40.811 37.965 1.00 5.83 172 GLY A CA 1
ATOM 1299 C C . GLY A 1 173 ? -4.171 40.968 36.590 1.00 5.40 172 GLY A C 1
ATOM 1300 O O . GLY A 1 173 ? -5.351 40.757 36.359 1.00 4.83 172 GLY A O 1
ATOM 1301 N N . ARG A 1 174 ? -3.305 41.409 35.678 1.00 5.30 173 ARG A N 1
ATOM 1302 C CA . ARG A 1 174 ? -3.694 41.864 34.370 1.00 5.86 173 ARG A CA 1
ATOM 1303 C C . ARG A 1 174 ? -2.918 41.165 33.248 1.00 4.95 173 ARG A C 1
ATOM 1304 O O . ARG A 1 174 ? -1.846 40.578 33.442 1.00 5.71 173 ARG A O 1
ATOM 1312 N N . ALA A 1 175 ? -3.507 41.253 32.054 1.00 4.17 174 ALA A N 1
ATOM 1313 C CA . ALA A 1 175 ? -2.879 40.742 30.837 1.00 5.97 174 ALA A CA 1
ATOM 1314 C C . ALA A 1 175 ? -3.246 41.671 29.682 1.00 7.02 174 ALA A C 1
ATOM 1315 O O . ALA A 1 175 ? -4.348 42.223 29.627 1.00 7.18 174 ALA A O 1
ATOM 1317 N N . ARG A 1 176 ? -2.298 41.832 28.756 1.00 5.38 175 ARG A N 1
ATOM 1318 C CA . ARG A 1 176 ? -2.548 42.672 27.596 1.00 3.55 175 ARG A CA 1
ATOM 1319 C C . ARG A 1 176 ? -3.138 41.921 26.413 1.00 5.04 175 ARG A C 1
ATOM 1320 O O . ARG A 1 176 ? -2.948 40.738 26.212 1.00 5.94 175 ARG A O 1
ATOM 1328 N N . CYS A 1 177 ? -3.853 42.690 25.571 1.00 5.32 176 CYS A N 1
ATOM 1329 C CA . CYS A 1 177 ? -4.412 42.148 24.326 1.00 4.73 176 CYS A CA 1
ATOM 1330 C C . CYS A 1 177 ? -3.463 41.261 23.552 1.00 4.18 176 CYS A C 1
ATOM 1331 O O . CYS A 1 177 ? -3.840 40.214 23.051 1.00 6.78 176 CYS A O 1
ATOM 1334 N N . GLY A 1 178 ? -2.219 41.728 23.408 1.00 5.20 177 GLY A N 1
ATOM 1335 C CA . GLY A 1 178 ? -1.266 40.968 22.639 1.00 5.75 177 GLY A CA 1
ATOM 1336 C C . GLY A 1 178 ? -1.011 39.558 23.100 1.00 8.18 177 GLY A C 1
ATOM 1337 O O . GLY A 1 178 ? -0.587 38.723 22.283 1.00 10.09 177 GLY A O 1
ATOM 1338 N N . VAL A 1 179 ? -1.245 39.160 24.344 1.00 5.77 178 VAL A N 1
ATOM 1339 C CA . VAL A 1 179 ? -0.935 37.795 24.760 1.00 5.06 178 VAL A CA 1
ATOM 1340 C C . VAL A 1 179 ? -2.174 36.917 24.693 1.00 6.69 178 VAL A C 1
ATOM 1341 O O . VAL A 1 179 ? -2.048 35.720 24.964 1.00 9.10 178 VAL A O 1
ATOM 1345 N N . PHE A 1 180 ? -3.367 37.427 24.338 1.00 5.22 179 PHE A N 1
ATOM 1346 C CA . PHE A 1 180 ? -4.500 36.536 24.069 1.00 4.22 179 PHE A CA 1
ATOM 1347 C C . PHE A 1 180 ? -5.247 36.863 22.777 1.00 6.41 179 PHE A C 1
ATOM 1348 O O . PHE A 1 180 ? -6.287 36.216 22.543 1.00 5.24 179 PHE A O 1
ATOM 1356 N N . ASN A 1 181 ? -4.803 37.793 21.946 1.00 6.91 180 ASN A N 1
ATOM 1357 C CA . ASN A 1 181 ? -5.603 38.229 20.798 1.00 6.88 180 ASN A CA 1
ATOM 1358 C C . ASN A 1 181 ? -5.612 37.156 19.727 1.00 7.65 180 ASN A C 1
ATOM 1359 O O . ASN A 1 181 ? -6.538 37.119 18.919 1.00 7.92 180 ASN A O 1
ATOM 1364 N N . ASN A 1 182 ? -4.697 36.204 19.688 1.00 8.94 181 ASN A N 1
ATOM 1365 C CA . ASN A 1 182 ? -4.750 35.064 18.773 1.00 8.72 181 ASN A CA 1
ATOM 1366 C C . ASN A 1 182 ? -6.042 34.282 18.938 1.00 9.67 181 ASN A C 1
ATOM 1367 O O . ASN A 1 182 ? -6.512 33.619 18.007 1.00 12.27 181 ASN A O 1
ATOM 1372 N N . ARG A 1 183 ? -6.685 34.295 20.097 1.00 7.92 182 ARG A N 1
ATOM 1373 C CA . ARG A 1 183 ? -7.929 33.602 20.353 1.00 6.29 182 ARG A CA 1
ATOM 1374 C C . ARG A 1 183 ? -9.157 34.250 19.714 1.00 6.92 182 ARG A C 1
ATOM 1375 O O . ARG A 1 183 ? -10.204 33.624 19.589 1.00 7.99 182 ARG A O 1
ATOM 1383 N N . LEU A 1 184 ? -9.051 35.500 19.334 1.00 6.79 183 LEU A N 1
ATOM 1384 C CA . LEU A 1 184 ? -10.229 36.340 19.151 1.00 7.51 183 LEU A CA 1
ATOM 1385 C C . LEU A 1 184 ? -10.756 36.409 17.712 1.00 8.61 183 LEU A C 1
ATOM 1386 O O . LEU A 1 184 ? -11.956 36.685 17.611 1.00 9.63 183 LEU A O 1
ATOM 1391 N N . PHE A 1 185 ? -9.944 36.205 16.689 1.00 10.53 184 PHE A N 1
ATOM 1392 C CA . PHE A 1 185 ? -10.464 36.430 15.325 1.00 9.55 184 PHE A CA 1
ATOM 1393 C C . PHE A 1 185 ? -10.200 35.223 14.439 1.00 14.89 184 PHE A C 1
ATOM 1394 O O . PHE A 1 185 ? -11.100 34.581 13.893 1.00 14.38 184 PHE A O 1
ATOM 1402 N N . ASN A 1 186 ? -8.923 34.898 14.315 1.00 13.73 185 ASN A N 1
ATOM 1403 C CA . ASN A 1 186 ? -8.372 33.866 13.455 1.00 13.62 185 ASN A CA 1
ATOM 1404 C C . ASN A 1 186 ? -7.375 33.067 14.287 1.00 19.09 185 ASN A C 1
ATOM 1405 O O . ASN A 1 186 ? -6.168 33.314 14.266 1.00 22.74 185 ASN A O 1
ATOM 1410 N N . PHE A 1 187 ? -7.922 32.117 15.051 1.00 13.81 186 PHE A N 1
ATOM 1411 C CA . PHE A 1 187 ? -7.158 31.314 15.982 1.00 15.72 186 PHE A CA 1
ATOM 1412 C C . PHE A 1 187 ? -6.312 30.267 15.265 1.00 23.20 186 PHE A C 1
ATOM 1413 O O . PHE A 1 187 ? -6.867 29.398 14.600 1.00 13.92 186 PHE A O 1
ATOM 1421 N N A SER A 1 188 ? -4.994 30.368 15.409 0.73 17.90 187 SER A N 1
ATOM 1422 N N B SER A 1 188 ? -5.004 30.388 15.413 0.27 19.84 187 SER A N 1
ATOM 1423 C CA A SER A 1 188 ? -4.117 29.355 14.827 0.73 23.81 187 SER A CA 1
ATOM 1424 C CA B SER A 1 188 ? -3.946 29.586 14.830 0.27 23.09 187 SER A CA 1
ATOM 1425 C C A SER A 1 188 ? -4.425 29.022 13.377 0.73 24.09 187 SER A C 1
ATOM 1426 C C B SER A 1 188 ? -4.245 29.111 13.408 0.27 24.00 187 SER A C 1
ATOM 1427 O O A SER A 1 188 ? -4.490 27.859 12.971 0.73 30.43 187 SER A O 1
ATOM 1428 O O B SER A 1 188 ? -4.129 27.926 13.088 0.27 24.51 187 SER A O 1
ATOM 1433 N N . GLY A 1 189 ? -4.615 30.044 12.541 1.00 21.49 188 GLY A N 1
ATOM 1434 C CA . GLY A 1 189 ? -4.825 29.819 11.138 1.00 22.16 188 GLY A CA 1
ATOM 1435 C C . GLY A 1 189 ? -6.111 29.128 10.777 1.00 25.73 188 GLY A C 1
ATOM 1436 O O . GLY A 1 189 ? -6.232 28.678 9.639 1.00 26.01 188 GLY A O 1
ATOM 1437 N N . THR A 1 190 ? -7.070 29.047 11.694 1.00 22.91 189 THR A N 1
ATOM 1438 C CA . THR A 1 190 ? -8.316 28.348 11.411 1.00 17.47 189 THR A CA 1
ATOM 1439 C C . THR A 1 190 ? -9.405 29.229 10.834 1.00 17.08 189 THR A C 1
ATOM 1440 O O . THR A 1 190 ? -10.435 28.708 10.396 1.00 42.86 189 THR A O 1
ATOM 1444 N N . GLY A 1 191 ? -9.199 30.538 10.845 1.00 14.84 190 GLY A N 1
ATOM 1445 C CA . GLY A 1 191 ? -10.189 31.451 10.318 1.00 18.17 190 GLY A CA 1
ATOM 1446 C C . GLY A 1 191 ? -11.325 31.815 11.251 1.00 25.71 190 GLY A C 1
ATOM 1447 O O . GLY A 1 191 ? -12.136 32.677 10.892 1.00 25.56 190 GLY A O 1
ATOM 1448 N N . ASN A 1 192 ? -11.402 31.187 12.416 1.00 15.46 191 ASN A N 1
ATOM 1449 C CA . ASN A 1 192 ? -12.432 31.398 13.412 1.00 14.42 191 ASN A CA 1
ATOM 1450 C C . ASN A 1 192 ? -11.806 31.601 14.793 1.00 13.50 191 ASN A C 1
ATOM 1451 O O . ASN A 1 192 ? -10.657 31.193 15.018 1.00 10.99 191 ASN A O 1
ATOM 1456 N N . PRO A 1 193 ? -12.5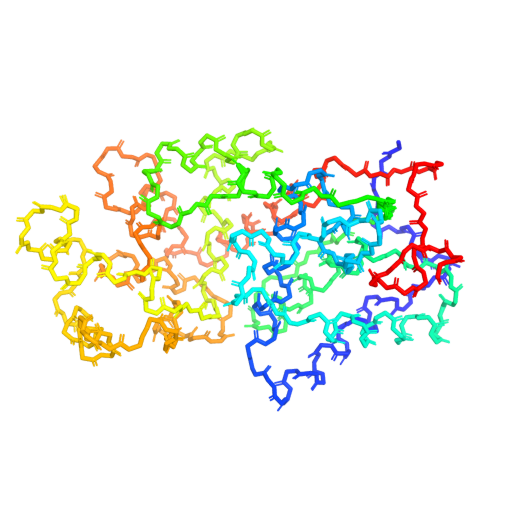21 32.234 15.708 1.00 10.37 192 PRO A N 1
ATOM 1457 C CA . PRO A 1 193 ? -12.016 32.324 17.083 1.00 9.04 192 PRO A CA 1
ATOM 1458 C C . PRO A 1 193 ? -11.823 30.954 17.709 1.00 7.42 192 PRO A C 1
ATOM 1459 O O . PRO A 1 193 ? -12.278 29.914 17.240 1.00 10.40 192 PRO A O 1
ATOM 1463 N N . ASP A 1 194 ? -11.114 30.979 18.845 1.00 7.96 193 ASP A N 1
ATOM 1464 C CA . ASP A 1 194 ? -10.899 29.796 19.657 1.00 8.12 193 ASP A CA 1
ATOM 1465 C C . ASP A 1 194 ? -12.242 29.320 20.209 1.00 10.67 193 ASP A C 1
ATOM 1466 O O . ASP A 1 194 ? -12.880 30.113 20.906 1.00 7.96 193 ASP A O 1
ATOM 1471 N N . PRO A 1 195 ? -12.677 28.116 19.861 1.00 8.50 194 PRO A N 1
ATOM 1472 C CA . PRO A 1 195 ? -14.023 27.709 20.312 1.00 10.37 194 PRO A CA 1
ATOM 1473 C C . PRO A 1 195 ? -14.091 27.449 21.809 1.00 13.34 194 PRO A C 1
ATOM 1474 O O . PRO A 1 195 ? -15.187 27.300 22.356 1.00 13.22 194 PRO A O 1
ATOM 1478 N N . THR A 1 196 ? -12.957 27.409 22.515 1.00 10.29 195 THR A N 1
ATOM 1479 C CA . THR A 1 196 ? -13.019 27.164 23.953 1.00 7.06 195 THR A CA 1
ATOM 1480 C C . THR A 1 196 ? -13.187 28.451 24.762 1.00 8.71 195 THR A C 1
ATOM 1481 O O . THR A 1 196 ? -13.193 28.416 25.989 1.00 8.25 195 THR A O 1
ATOM 1485 N N . LEU A 1 197 ? -13.295 29.594 24.082 1.00 7.77 196 LEU A N 1
ATOM 1486 C CA . LEU A 1 197 ? -13.608 30.882 24.698 1.00 7.20 196 LEU A CA 1
ATOM 1487 C C . LEU A 1 197 ? -15.100 31.138 24.561 1.00 8.59 196 LEU A C 1
ATOM 1488 O O . LEU A 1 197 ? -15.665 31.108 23.482 1.00 9.91 196 LEU A O 1
ATOM 1497 N N . ASN A 1 198 ? -15.732 31.357 25.707 1.00 11.00 197 ASN A N 1
ATOM 1498 C CA . ASN A 1 198 ? -17.161 31.623 25.786 1.00 9.96 197 ASN A CA 1
ATOM 1499 C C . ASN A 1 198 ? -17.554 32.711 24.804 1.00 12.48 197 ASN A C 1
ATOM 1500 O O . ASN A 1 198 ? -16.866 33.735 24.714 1.00 9.26 197 ASN A O 1
ATOM 1505 N N . SER A 1 199 ? -18.627 32.588 24.036 1.00 10.34 198 SER A N 1
ATOM 1506 C CA . SER A 1 199 ? -18.943 33.615 23.043 1.00 11.27 198 SER A CA 1
ATOM 1507 C C . SER A 1 199 ? -19.229 35.003 23.602 1.00 11.21 198 SER A C 1
ATOM 1508 O O . SER A 1 199 ? -19.089 35.970 22.848 1.00 13.84 198 SER A O 1
ATOM 1513 N N . THR A 1 200 ? -19.628 35.111 24.849 1.00 9.87 199 THR A N 1
ATOM 1514 C CA . THR A 1 200 ? -19.932 36.389 25.460 1.00 13.40 199 THR A CA 1
ATOM 1515 C C . THR A 1 200 ? -18.637 37.124 25.795 1.00 9.17 199 THR A C 1
ATOM 1516 O O . THR A 1 200 ? -18.452 38.271 25.439 1.00 11.66 199 THR A O 1
ATOM 1520 N N . LEU A 1 201 ? -17.736 36.395 26.446 1.00 10.87 200 LEU A N 1
ATOM 1521 C CA . LEU A 1 201 ? -16.428 36.957 26.750 1.00 6.76 200 LEU A CA 1
ATOM 1522 C C . LEU A 1 201 ? -15.736 37.258 25.429 1.00 5.82 200 LEU A C 1
ATOM 1523 O O . LEU A 1 201 ? -15.102 38.292 25.309 1.00 7.99 200 LEU A O 1
ATOM 1528 N N . LEU A 1 202 ? -15.875 36.395 24.439 1.00 6.88 201 LEU A N 1
ATOM 1529 C CA . LEU A 1 202 ? -15.295 36.657 23.129 1.00 8.51 201 LEU A CA 1
ATOM 1530 C C . LEU A 1 202 ? -15.671 38.033 22.587 1.00 11.84 201 LEU A C 1
ATOM 1531 O O . LEU A 1 202 ? -14.860 38.869 22.162 1.00 9.26 201 LEU A O 1
ATOM 1536 N N . SER A 1 203 ? -16.975 38.322 22.593 1.00 12.13 202 SER A N 1
ATOM 1537 C CA . SER A 1 203 ? -17.348 39.613 21.989 1.00 19.48 202 SER A CA 1
ATOM 1538 C C . SER A 1 203 ? -16.819 40.800 22.786 1.00 9.40 202 SER A C 1
ATOM 1539 O O . SER A 1 203 ? -16.375 41.769 22.167 1.00 11.05 202 SER A O 1
ATOM 1544 N N . THR A 1 204 ? -16.820 40.767 24.107 1.00 9.85 203 THR A N 1
ATOM 1545 C CA . THR A 1 204 ? -16.213 41.746 24.980 1.00 13.18 203 THR A CA 1
ATOM 1546 C C . THR A 1 204 ? -14.742 42.019 24.622 1.00 10.22 203 THR A C 1
ATOM 1547 O O . THR A 1 204 ? -14.313 43.166 24.486 1.00 13.57 203 THR A O 1
ATOM 1551 N N . LEU A 1 205 ? -13.993 40.925 24.458 1.00 7.91 204 LEU A N 1
ATOM 1552 C CA . LEU A 1 205 ? -12.572 41.050 24.147 1.00 12.88 204 LEU A CA 1
ATOM 1553 C C . LEU A 1 205 ? -12.277 41.484 22.705 1.00 7.25 204 LEU A C 1
ATOM 1554 O O . LEU A 1 205 ? -11.284 42.182 22.506 1.00 8.27 204 LEU A O 1
ATOM 1559 N N . GLN A 1 206 ? -13.108 41.082 21.768 1.00 7.44 205 GLN A N 1
ATOM 1560 C CA . GLN A 1 206 ? -12.959 41.574 20.381 1.00 9.37 205 GLN A CA 1
ATOM 1561 C C . GLN A 1 206 ? -13.068 43.084 20.339 1.00 11.57 205 GLN A C 1
ATOM 1562 O O . GLN A 1 206 ? -12.385 43.808 19.616 1.00 13.39 205 GLN A O 1
ATOM 1568 N N . GLN A 1 207 ? -13.956 43.646 21.147 1.00 8.08 206 GLN A N 1
ATOM 1569 C CA . GLN A 1 207 ? -14.117 45.079 21.163 1.00 10.51 206 GLN A CA 1
ATOM 1570 C C . GLN A 1 207 ? -12.976 45.760 21.920 1.00 9.60 206 GLN A C 1
ATOM 1571 O O . GLN A 1 207 ? -12.513 46.838 21.571 1.00 9.84 206 GLN A O 1
ATOM 1577 N N . LEU A 1 208 ? -12.498 45.096 22.991 1.00 9.81 207 LEU A N 1
ATOM 1578 C CA . LEU A 1 208 ? -11.371 45.628 23.750 1.00 9.71 207 LEU A CA 1
ATOM 1579 C C . LEU A 1 208 ? -10.065 45.621 22.944 1.00 6.58 207 LEU A C 1
ATOM 1580 O O . LEU A 1 208 ? -9.243 46.533 23.058 1.00 8.19 207 LEU A O 1
ATOM 1585 N N . CYS A 1 209 ? -9.969 44.560 22.137 1.00 7.60 208 CYS A N 1
ATOM 1586 C CA . CYS A 1 209 ? -8.766 44.232 21.396 1.00 6.38 208 CYS A CA 1
ATOM 1587 C C . CYS A 1 209 ? -8.992 44.085 19.895 1.00 6.03 208 CYS A C 1
ATOM 1588 O O . CYS A 1 209 ? -8.802 43.021 19.322 1.00 9.02 208 CYS A O 1
ATOM 1591 N N . PRO A 1 210 ? -9.383 45.167 19.226 1.00 7.01 209 PRO A N 1
ATOM 1592 C CA . PRO A 1 210 ? -9.572 45.072 17.770 1.00 8.91 209 PRO A CA 1
ATOM 1593 C C . PRO A 1 210 ? -8.280 44.733 17.033 1.00 6.94 209 PRO A C 1
ATOM 1594 O O . PRO A 1 210 ? -7.203 45.068 17.491 1.00 11.86 209 PRO A O 1
ATOM 1598 N N . GLN A 1 211 ? -8.428 44.066 15.904 1.00 9.12 210 GLN A N 1
ATOM 1599 C CA . GLN A 1 211 ? -7.324 43.628 15.064 1.00 16.77 210 GLN A CA 1
ATOM 1600 C C . GLN A 1 211 ? -6.358 44.752 14.747 1.00 14.03 210 GLN A C 1
ATOM 1601 O O . GLN A 1 211 ? -5.143 44.565 14.780 1.00 16.38 210 GLN A O 1
ATOM 1612 N N . ASN A 1 212 ? -6.869 45.941 14.431 1.00 10.53 211 ASN A N 1
ATOM 1613 C CA . ASN A 1 212 ? -5.980 47.031 14.038 1.00 10.61 211 ASN A CA 1
ATOM 1614 C C . ASN A 1 212 ? -5.701 47.956 15.198 1.00 10.56 211 ASN A C 1
ATOM 1615 O O . ASN A 1 212 ? -5.151 49.046 15.060 1.00 15.19 211 ASN A O 1
ATOM 1620 N N . GLY A 1 213 ? -6.058 47.541 16.421 1.00 9.23 212 GLY A N 1
ATOM 1621 C CA . GLY A 1 213 ? -5.849 48.306 17.604 1.00 9.37 212 GLY A CA 1
ATOM 1622 C C . GLY A 1 213 ? -4.595 48.011 18.402 1.00 9.89 212 GLY A C 1
ATOM 1623 O O . GLY A 1 213 ? -3.703 47.260 18.026 1.00 12.08 212 GLY A O 1
ATOM 1624 N N . SER A 1 214 ? -4.522 48.619 19.593 1.00 11.33 213 SER A N 1
ATOM 1625 C CA . SER A 1 214 ? -3.346 48.486 20.426 1.00 9.01 213 SER A CA 1
ATOM 1626 C C . SER A 1 214 ? -3.239 47.150 21.145 1.00 12.10 213 SER A C 1
ATOM 1627 O O . SER A 1 214 ? -4.156 46.673 21.820 1.00 14.78 213 SER A O 1
ATOM 1630 N N . ALA A 1 215 ? -2.069 46.536 21.001 1.00 10.08 214 ALA A N 1
ATOM 1631 C CA . ALA A 1 215 ? -1.814 45.274 21.686 1.00 8.55 214 ALA A CA 1
ATOM 1632 C C . ALA A 1 215 ? -1.473 45.477 23.160 1.00 10.05 214 ALA A C 1
ATOM 1633 O O . ALA A 1 215 ? -1.384 44.479 23.897 1.00 8.27 214 ALA A O 1
ATOM 1635 N N . SER A 1 216 ? -1.259 46.702 23.588 1.00 7.13 215 SER A N 1
ATOM 1636 C CA . SER A 1 216 ? -0.824 46.941 24.940 1.00 8.79 215 SER A CA 1
ATOM 1637 C C . SER A 1 216 ? -1.967 47.155 25.925 1.00 7.19 215 SER A C 1
ATOM 1638 O O . SER A 1 216 ? -1.776 47.147 27.160 1.00 9.31 215 SER A O 1
ATOM 1641 N N . THR A 1 217 ? -3.182 47.380 25.398 1.00 9.48 216 THR A N 1
ATOM 1642 C CA . THR A 1 217 ? -4.348 47.529 26.281 1.00 9.81 216 THR A CA 1
ATOM 1643 C C . THR A 1 217 ? -4.497 46.362 27.247 1.00 5.70 216 THR A C 1
ATOM 1644 O O . THR A 1 217 ? -4.303 45.259 26.752 1.00 7.45 216 THR A O 1
ATOM 1648 N N . ILE A 1 218 ? -4.842 46.568 28.511 1.00 7.62 217 ILE A N 1
ATOM 1649 C CA . ILE A 1 218 ? -4.936 45.430 29.440 1.00 6.17 217 ILE A CA 1
ATOM 1650 C C . ILE A 1 218 ? -6.375 45.171 29.848 1.00 7.64 217 ILE A C 1
ATOM 1651 O O . ILE A 1 218 ? -7.238 46.040 29.773 1.00 8.80 217 ILE A O 1
ATOM 1656 N N . THR A 1 219 ? -6.591 43.933 30.293 1.00 6.54 218 THR A N 1
ATOM 1657 C CA . THR A 1 219 ? -7.791 43.538 31.008 1.00 6.22 218 THR A CA 1
ATOM 1658 C C . THR A 1 219 ? -7.372 42.674 32.206 1.00 6.07 218 THR A C 1
ATOM 1659 O O . THR A 1 219 ? -6.189 42.491 32.503 1.00 6.08 218 THR A O 1
ATOM 1663 N N . ASN A 1 220 ? -8.378 42.191 32.926 1.00 4.61 219 ASN A N 1
ATOM 1664 C CA . ASN A 1 220 ? -8.148 41.394 34.113 1.00 5.20 219 ASN A CA 1
ATOM 1665 C C . ASN A 1 220 ? -7.953 39.938 33.768 1.00 5.30 219 ASN A C 1
ATOM 1666 O O . ASN A 1 220 ? -8.720 39.396 32.962 1.00 6.64 219 ASN A O 1
ATOM 1671 N N . LEU A 1 221 ? -7.025 39.229 34.391 1.00 6.72 220 LEU A N 1
ATOM 1672 C CA . LEU A 1 221 ? -6.934 37.792 34.195 1.00 5.84 220 LEU A CA 1
ATOM 1673 C C . LEU A 1 221 ? -8.149 37.059 34.754 1.00 1.65 220 LEU A C 1
ATOM 1674 O O . LEU A 1 221 ? -8.563 36.037 34.214 1.00 3.42 220 LEU A O 1
ATOM 1679 N N . ASP A 1 222 ? -8.710 37.572 35.832 1.00 4.73 221 ASP A N 1
ATOM 1680 C CA . ASP A 1 222 ? -9.898 36.988 36.461 1.00 4.98 221 ASP A CA 1
ATOM 1681 C C . ASP A 1 222 ? -11.057 37.967 36.384 1.00 5.57 221 ASP A C 1
ATOM 1682 O O . ASP A 1 222 ? -11.081 38.936 37.137 1.00 5.07 221 ASP A O 1
ATOM 1687 N N . LEU A 1 223 ? -11.988 37.680 35.470 1.00 4.76 222 LEU A N 1
ATOM 1688 C CA . LEU A 1 223 ? -13.108 38.634 35.352 1.00 7.07 222 LEU A CA 1
ATOM 1689 C C . LEU A 1 223 ? -14.076 38.566 36.523 1.00 5.42 222 LEU A C 1
ATOM 1690 O O . LEU A 1 223 ? -14.855 39.516 36.626 1.00 8.26 222 LEU A O 1
ATOM 1695 N N . SER A 1 224 ? -14.000 37.562 37.372 1.00 7.15 223 SER A N 1
ATOM 1696 C CA . SER A 1 224 ? -14.941 37.420 38.481 1.00 6.53 223 SER A CA 1
ATOM 1697 C C . SER A 1 224 ? -14.541 38.359 39.604 1.00 3.48 223 SER A C 1
ATOM 1698 O O . SER A 1 224 ? -15.235 39.295 39.990 1.00 5.41 223 SER A O 1
ATOM 1701 N N . THR A 1 225 ? -13.346 38.119 40.168 1.00 4.95 224 THR A N 1
ATOM 1702 C CA . THR A 1 225 ? -12.761 38.970 41.194 1.00 6.55 224 THR A CA 1
ATOM 1703 C C . THR A 1 225 ? -11.330 39.372 40.816 1.00 6.80 224 THR A C 1
ATOM 1704 O O . THR A 1 225 ? -10.337 38.725 41.136 1.00 5.90 224 THR A O 1
ATOM 1708 N N . PRO A 1 226 ? -11.218 40.434 40.060 1.00 4.74 225 PRO A N 1
ATOM 1709 C CA . PRO A 1 226 ? -9.926 40.864 39.523 1.00 5.85 225 PRO A CA 1
ATOM 1710 C C . PRO A 1 226 ? -8.764 41.065 40.496 1.00 6.43 225 PRO A C 1
ATOM 1711 O O . PRO A 1 226 ? -7.612 40.870 40.056 1.00 5.30 225 PRO A O 1
ATOM 1715 N N . ASP A 1 227 ? -8.989 41.475 41.736 1.00 5.64 226 ASP A N 1
ATOM 1716 C CA . ASP A 1 227 ? -7.908 41.751 42.664 1.00 7.06 226 ASP A CA 1
ATOM 1717 C C . ASP A 1 227 ? -7.914 40.822 43.871 1.00 8.01 226 ASP A C 1
ATOM 1718 O O . ASP A 1 227 ? -6.959 40.872 44.651 1.00 10.08 226 ASP A O 1
ATOM 1723 N N . ALA A 1 228 ? -8.933 39.985 44.027 1.00 5.45 227 ALA A N 1
ATOM 1724 C CA . ALA A 1 228 ? -9.089 39.094 45.173 1.00 3.22 227 ALA A CA 1
ATOM 1725 C C . ALA A 1 228 ? -8.430 37.752 44.882 1.00 4.09 227 ALA A C 1
ATOM 1726 O O . ALA A 1 228 ? -8.650 37.143 43.833 1.00 6.92 227 ALA A O 1
ATOM 1728 N N . PHE A 1 229 ? -7.662 37.231 45.842 1.00 3.31 228 PHE A N 1
ATOM 1729 C CA . PHE A 1 229 ? -7.034 35.932 45.712 1.00 5.07 228 PHE A CA 1
ATOM 1730 C C . PHE A 1 229 ? -8.011 34.872 46.200 1.00 5.44 228 PHE A C 1
ATOM 1731 O O . PHE A 1 229 ? -8.269 34.729 47.399 1.00 7.63 228 PHE A O 1
ATOM 1739 N N . ASP A 1 230 ? -8.565 34.123 45.258 1.00 6.45 229 ASP A N 1
ATOM 1740 C CA . ASP A 1 230 ? -9.605 33.128 45.515 1.00 4.17 229 ASP A CA 1
ATOM 1741 C C . ASP A 1 230 ? -9.612 32.092 44.419 1.00 5.96 229 ASP A C 1
ATOM 1742 O O . ASP A 1 230 ? -8.845 32.195 43.429 1.00 4.84 229 ASP A O 1
ATOM 1747 N N . ASN A 1 231 ? -10.445 31.057 44.522 1.00 4.45 230 ASN A N 1
ATOM 1748 C CA . ASN A 1 231 ? -10.517 30.010 43.503 1.00 5.71 230 ASN A CA 1
ATOM 1749 C C . ASN A 1 231 ? -11.368 30.363 42.281 1.00 3.03 230 ASN A C 1
ATOM 1750 O O . ASN A 1 231 ? -11.532 29.449 41.425 1.00 6.29 230 ASN A O 1
ATOM 1755 N N . ASN A 1 232 ? -11.827 31.577 42.178 1.00 3.76 231 ASN A N 1
ATOM 1756 C CA . ASN A 1 232 ? -12.699 31.990 41.082 1.00 5.16 231 ASN A CA 1
ATOM 1757 C C . ASN A 1 232 ? -12.027 31.759 39.724 1.00 6.20 231 ASN A C 1
ATOM 1758 O O . ASN A 1 232 ? -12.727 31.466 38.744 1.00 5.95 231 ASN A O 1
ATOM 1763 N N . TYR A 1 233 ? -10.708 31.887 39.658 1.00 3.22 232 TYR A N 1
ATOM 1764 C CA . TYR A 1 233 ? -9.941 31.566 38.470 1.00 4.32 232 TYR A CA 1
ATOM 1765 C C . TYR A 1 233 ? -10.359 30.237 37.855 1.00 5.19 232 TYR A C 1
ATOM 1766 O O . TYR A 1 233 ? -10.577 30.102 36.638 1.00 5.14 232 TYR A O 1
ATOM 1775 N N . PHE A 1 234 ? -10.476 29.194 38.688 1.00 3.42 233 PHE A N 1
ATOM 1776 C CA . PHE A 1 234 ? -10.806 27.838 38.262 1.00 4.11 233 PHE A CA 1
ATOM 1777 C C . PHE A 1 234 ? -12.261 27.710 37.871 1.00 4.39 233 PHE A C 1
ATOM 1778 O O . PHE A 1 234 ? -12.568 27.036 36.902 1.00 5.34 233 PHE A O 1
ATOM 1786 N N . ALA A 1 235 ? -13.149 28.364 38.613 1.00 6.67 234 ALA A N 1
ATOM 1787 C CA . ALA A 1 235 ? -14.556 28.402 38.206 1.00 6.67 234 ALA A CA 1
ATOM 1788 C C . ALA A 1 235 ? -14.727 29.002 36.814 1.00 5.38 234 ALA A C 1
ATOM 1789 O O . ALA A 1 235 ? -15.483 28.485 36.015 1.00 6.49 234 ALA A O 1
ATOM 1791 N N . ASN A 1 236 ? -13.976 30.077 36.554 1.00 4.78 235 ASN A N 1
ATOM 1792 C CA . ASN A 1 236 ? -14.026 30.680 35.230 1.00 5.45 235 ASN A CA 1
ATOM 1793 C C . ASN A 1 236 ? -13.716 29.681 34.138 1.00 6.71 235 ASN A C 1
ATOM 1794 O O . ASN A 1 236 ? -14.349 29.685 33.083 1.00 6.20 235 ASN A O 1
ATOM 1799 N N . LEU A 1 237 ? -12.699 28.847 34.355 1.00 5.04 236 LEU A N 1
ATOM 1800 C CA . LEU A 1 237 ? -12.356 27.882 33.333 1.00 5.23 236 LEU A CA 1
ATOM 1801 C C . LEU A 1 237 ? -13.550 26.974 33.036 1.00 7.05 236 LEU A C 1
ATOM 1802 O O . LEU A 1 237 ? -13.729 26.540 31.905 1.00 6.84 236 LEU A O 1
ATOM 1807 N N . GLN A 1 238 ? -14.352 26.648 34.041 1.00 7.76 237 GLN A N 1
ATOM 1808 C CA . GLN A 1 238 ? -15.456 25.703 33.881 1.00 9.07 237 GLN A CA 1
ATOM 1809 C C . GLN A 1 238 ? -16.525 26.305 32.989 1.00 10.07 237 GLN A C 1
ATOM 1810 O O . GLN A 1 238 ? -17.299 25.520 32.438 1.00 12.11 237 GLN A O 1
ATOM 1816 N N . SER A 1 239 ? -16.545 27.619 32.834 1.00 8.62 238 SER A N 1
ATOM 1817 C CA . SER A 1 239 ? -17.546 28.284 32.009 1.00 6.58 238 SER A CA 1
ATOM 1818 C C . SER A 1 239 ? -16.905 28.958 30.771 1.00 5.69 238 SER A C 1
ATOM 1819 O O . SER A 1 239 ? -17.488 29.851 30.186 1.00 8.00 238 SER A O 1
ATOM 1822 N N . ASN A 1 240 ? -15.714 28.488 30.428 1.00 7.23 239 ASN A N 1
ATOM 1823 C CA . ASN A 1 240 ? -14.982 28.924 29.264 1.00 5.73 239 ASN A CA 1
ATOM 1824 C C . ASN A 1 240 ? -14.669 30.394 29.287 1.00 8.29 239 ASN A C 1
ATOM 1825 O O . ASN A 1 240 ? -14.654 31.107 28.285 1.00 8.10 239 ASN A O 1
ATOM 1830 N N . ASP A 1 241 ? -14.389 30.897 30.492 1.00 5.07 240 ASP A N 1
ATOM 1831 C CA . ASP A 1 241 ? -14.076 32.253 30.807 1.00 3.49 240 ASP A CA 1
ATOM 1832 C C . ASP A 1 241 ? -12.599 32.456 31.206 1.00 5.00 240 ASP A C 1
ATOM 1833 O O . ASP A 1 241 ? -12.242 33.524 31.688 1.00 5.13 240 ASP A O 1
ATOM 1838 N N . GLY A 1 242 ? -11.722 31.492 30.970 1.00 5.48 241 GLY A N 1
ATOM 1839 C CA . GLY A 1 242 ? -10.296 31.763 31.191 1.00 4.56 241 GLY A CA 1
ATOM 1840 C C . GLY A 1 242 ? -9.777 32.695 30.127 1.00 4.40 241 GLY A C 1
ATOM 1841 O O . GLY A 1 242 ? -10.224 32.671 28.959 1.00 7.32 241 GLY A O 1
ATOM 1842 N N . LEU A 1 243 ? -8.847 33.569 30.451 1.00 4.55 242 LEU A N 1
ATOM 1843 C CA . LEU A 1 243 ? -8.411 34.595 29.512 1.00 3.60 242 LEU A CA 1
ATOM 1844 C C . LEU A 1 243 ? -7.313 34.105 28.580 1.00 4.68 242 LEU A C 1
ATOM 1845 O O . LEU A 1 243 ? -7.424 34.271 27.358 1.00 6.80 242 LEU A O 1
ATOM 1850 N N . LEU A 1 244 ? -6.243 33.512 29.086 1.00 4.42 243 LEU A N 1
ATOM 1851 C CA . LEU A 1 244 ? -5.147 33.016 28.259 1.00 6.26 243 LEU A CA 1
ATOM 1852 C C . LEU A 1 244 ? -5.439 31.634 27.724 1.00 6.89 243 LEU A C 1
ATOM 1853 O O . LEU A 1 244 ? -6.145 30.819 28.343 1.00 5.68 243 LEU A O 1
ATOM 1858 N N . GLN A 1 245 ? -4.853 31.311 26.549 1.00 3.73 244 GLN A N 1
ATOM 1859 C CA . GLN A 1 245 ? -4.922 29.954 26.103 1.00 4.07 244 GLN A CA 1
ATOM 1860 C C . GLN A 1 245 ? -4.422 28.964 27.157 1.00 5.19 244 GLN A C 1
ATOM 1861 O O . GLN A 1 245 ? -5.040 27.909 27.332 1.00 6.35 244 GLN A O 1
ATOM 1872 N N . SER A 1 246 ? -3.305 29.312 27.786 1.00 5.11 245 SER A N 1
ATOM 1873 C CA . SER A 1 246 ? -2.703 28.444 28.781 1.00 4.06 245 SER A CA 1
ATOM 1874 C C . SER A 1 246 ? -3.570 28.256 30.026 1.00 6.17 245 SER A C 1
ATOM 1875 O O . SER A 1 246 ? -3.412 27.268 30.759 1.00 7.04 245 SER A O 1
ATOM 1878 N N . ASP A 1 247 ? -4.478 29.179 30.273 1.00 4.08 246 ASP A N 1
ATOM 1879 C CA . ASP A 1 247 ? -5.478 29.064 31.325 1.00 4.00 246 ASP A CA 1
ATOM 1880 C C . ASP A 1 247 ? -6.540 28.058 30.911 1.00 4.08 246 ASP A C 1
ATOM 1881 O O . ASP A 1 247 ? -6.775 27.045 31.564 1.00 4.51 246 ASP A O 1
ATOM 1886 N N . GLN A 1 248 ? -7.240 28.347 29.822 1.00 5.58 247 GLN A N 1
ATOM 1887 C CA . GLN A 1 248 ? -8.376 27.515 29.397 1.00 6.33 247 GLN A CA 1
ATOM 1888 C C . GLN A 1 248 ? -7.954 26.109 29.056 1.00 5.68 247 GLN A C 1
ATOM 1889 O O . GLN A 1 248 ? -8.734 25.160 29.274 1.00 6.56 247 GLN A O 1
ATOM 1895 N N . GLU A 1 249 ? -6.731 25.902 28.547 1.00 5.96 248 GLU A N 1
ATOM 1896 C CA . GLU A 1 249 ? -6.238 24.578 28.196 1.00 4.65 248 GLU A CA 1
ATOM 1897 C C . GLU A 1 249 ? -6.254 23.670 29.428 1.00 6.60 248 GLU A C 1
ATOM 1898 O O . GLU A 1 249 ? -6.317 22.459 29.279 1.00 7.02 248 GLU A O 1
ATOM 1904 N N . LEU A 1 250 ? -6.177 24.218 30.638 1.00 4.98 249 LEU A N 1
ATOM 1905 C CA . LEU A 1 250 ? -6.179 23.341 31.816 1.00 3.48 249 LEU A CA 1
ATOM 1906 C C . LEU A 1 250 ? -7.471 22.553 31.992 1.00 3.81 249 LEU A C 1
ATOM 1907 O O . LEU A 1 250 ? -7.483 21.432 32.502 1.00 4.19 249 LEU A O 1
ATOM 1912 N N . PHE A 1 251 ? -8.553 23.165 31.531 1.00 5.96 250 PHE A N 1
ATOM 1913 C CA . PHE A 1 251 ? -9.863 22.542 31.648 1.00 4.18 250 PHE A CA 1
ATOM 1914 C C . PHE A 1 251 ? -10.380 21.964 30.348 1.00 8.47 250 PHE A C 1
ATOM 1915 O O . PHE A 1 251 ? -11.154 21.000 30.400 1.00 7.39 250 PHE A O 1
ATOM 1923 N N . SER A 1 252 ? -9.991 22.527 29.201 1.00 6.65 251 SER A N 1
ATOM 1924 C CA . SER A 1 252 ? -10.632 22.150 27.946 1.00 6.77 251 SER A CA 1
ATOM 1925 C C . SER A 1 252 ? -9.864 21.098 27.157 1.00 9.12 251 SER A C 1
ATOM 1926 O O . SER A 1 252 ? -10.406 20.539 26.188 1.00 11.65 251 SER A O 1
ATOM 1929 N N . THR A 1 253 ? -8.656 20.760 27.572 1.00 8.97 252 THR A N 1
ATOM 1930 C CA . THR A 1 253 ? -7.875 19.708 26.882 1.00 5.52 252 THR A CA 1
ATOM 1931 C C . THR A 1 253 ? -8.476 18.342 27.173 1.00 8.22 252 THR A C 1
ATOM 1932 O O . THR A 1 253 ? -8.473 17.854 28.325 1.00 7.44 252 THR A O 1
ATOM 1936 N N . THR A 1 254 ? -9.004 17.683 26.143 1.00 7.40 253 THR A N 1
ATOM 1937 C CA . THR A 1 254 ? -9.646 16.382 26.299 1.00 6.54 253 THR A CA 1
ATOM 1938 C C . THR A 1 254 ? -8.707 15.377 26.955 1.00 5.23 253 THR A C 1
ATOM 1939 O O . THR A 1 254 ? -7.523 15.317 26.628 1.00 6.29 253 THR A O 1
ATOM 1946 N N . GLY A 1 255 ? -9.194 14.557 27.872 1.00 5.38 254 GLY A N 1
ATOM 1947 C CA . GLY A 1 255 ? -8.443 13.462 28.432 1.00 5.48 254 GLY A CA 1
ATOM 1948 C C . GLY A 1 255 ? -7.246 13.894 29.236 1.00 3.72 254 GLY A C 1
ATOM 1949 O O . GLY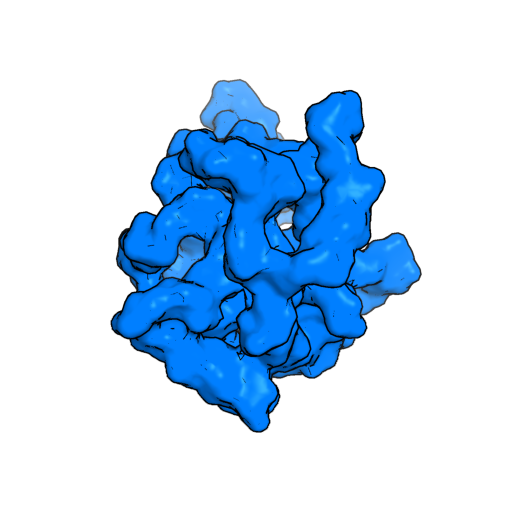 A 1 255 ? -6.348 13.077 29.472 1.00 6.26 254 GLY A O 1
ATOM 1950 N N . SER A 1 256 ? -7.189 15.111 29.742 1.00 4.42 255 SER A N 1
ATOM 1951 C CA . SER A 1 256 ? -6.109 15.640 30.553 1.00 3.59 255 SER A CA 1
ATOM 1952 C C . SER A 1 256 ? -6.314 15.500 32.054 1.00 5.98 255 SER A C 1
ATOM 1953 O O . SER A 1 256 ? -7.402 15.818 32.522 1.00 5.67 255 SER A O 1
ATOM 1956 N N . SER A 1 257 ? -5.264 15.069 32.731 1.00 5.97 256 SER A N 1
ATOM 1957 C CA . SER A 1 257 ? -5.341 14.962 34.175 1.00 6.62 256 SER A CA 1
ATOM 1958 C C . SER A 1 257 ? -5.620 16.283 34.852 1.00 6.25 256 SER A C 1
ATOM 1959 O O . SER A 1 257 ? -6.108 16.369 35.975 1.00 7.34 256 SER A O 1
ATOM 1962 N N . THR A 1 258 ? -5.333 17.383 34.170 1.00 4.88 257 THR A N 1
ATOM 1963 C CA . THR A 1 258 ? -5.483 18.693 34.763 1.00 3.58 257 THR A CA 1
ATOM 1964 C C . THR A 1 258 ? -6.945 19.059 34.966 1.00 3.31 257 THR A C 1
ATOM 1965 O O . THR A 1 258 ? -7.237 19.896 35.809 1.00 4.66 257 THR A O 1
ATOM 1969 N N . ILE A 1 259 ? -7.857 18.443 34.208 1.00 5.19 258 ILE A N 1
ATOM 1970 C CA . ILE A 1 259 ? -9.275 18.802 34.342 1.00 4.54 258 ILE A CA 1
ATOM 1971 C C . ILE A 1 259 ? -9.748 18.561 35.767 1.00 3.60 258 ILE A C 1
ATOM 1972 O O . ILE A 1 259 ? -10.399 19.405 36.396 1.00 4.78 258 ILE A O 1
ATOM 1977 N N . ALA A 1 260 ? -9.426 17.405 36.304 1.00 3.40 259 ALA A N 1
ATOM 1978 C CA . ALA A 1 260 ? -9.905 17.040 37.639 1.00 6.16 259 ALA A CA 1
ATOM 1979 C C . ALA A 1 260 ? -9.254 17.924 38.701 1.00 5.56 259 ALA A C 1
ATOM 1980 O O . ALA A 1 260 ? -9.841 18.288 39.705 1.00 4.94 259 ALA A O 1
ATOM 1982 N N . ILE A 1 261 ? -8.000 18.337 38.480 1.00 4.20 260 ILE A N 1
ATOM 1983 C CA . ILE A 1 261 ? -7.369 19.230 39.447 1.00 5.92 260 ILE A CA 1
ATOM 1984 C C . ILE A 1 261 ? -8.051 20.586 39.418 1.00 5.29 260 ILE A C 1
ATOM 1985 O O . ILE A 1 261 ? -8.379 21.188 40.449 1.00 5.32 260 ILE A O 1
ATOM 1990 N N . VAL A 1 262 ? -8.334 21.121 38.214 1.00 4.42 261 VAL A N 1
ATOM 1991 C CA . VAL A 1 262 ? -9.146 22.321 38.121 1.00 3.99 261 VAL A CA 1
ATOM 1992 C C . VAL A 1 262 ? -10.477 22.182 38.871 1.00 3.51 261 VAL A C 1
ATOM 1993 O O . VAL A 1 262 ? -10.856 23.101 39.634 1.00 4.72 261 VAL A O 1
ATOM 1997 N N . THR A 1 263 ? -11.165 21.070 38.672 1.00 6.35 262 THR A N 1
ATOM 1998 C CA . THR A 1 263 ? -12.488 20.975 39.299 1.00 3.51 262 THR A CA 1
ATOM 1999 C C . THR A 1 263 ? -12.327 20.847 40.803 1.00 4.72 262 THR A C 1
ATOM 2000 O O . THR A 1 263 ? -13.169 21.375 41.553 1.00 5.19 262 THR A O 1
ATOM 2004 N N . SER A 1 264 ? -11.277 20.186 41.284 1.00 4.93 263 SER A N 1
ATOM 2005 C CA . SER A 1 264 ? -11.081 20.111 42.738 1.00 4.38 263 SER A CA 1
ATOM 2006 C C . SER A 1 264 ? -10.952 21.495 43.323 1.00 5.01 263 SER A C 1
ATOM 2007 O O . SER A 1 264 ? -11.559 21.831 44.332 1.00 5.76 263 SER A O 1
ATOM 2012 N N . PHE A 1 265 ? -10.151 22.346 42.670 1.00 4.03 264 PHE A N 1
ATOM 2013 C CA . PHE A 1 265 ? -9.899 23.692 43.164 1.00 4.53 264 PHE A CA 1
ATOM 2014 C C . PHE A 1 265 ? -11.107 24.611 43.019 1.00 4.17 264 PHE A C 1
ATOM 2015 O O . PHE A 1 265 ? -11.349 25.506 43.857 1.00 5.43 264 PHE A O 1
ATOM 2023 N N . ALA A 1 266 ? -11.883 24.432 41.948 1.00 5.83 265 ALA A N 1
ATOM 2024 C CA . ALA A 1 266 ? -13.108 25.212 41.799 1.00 5.96 265 ALA A CA 1
ATOM 2025 C C . ALA A 1 266 ? -14.147 24.828 42.851 1.00 4.33 265 ALA A C 1
ATOM 2026 O O . ALA A 1 266 ? -14.942 25.675 43.293 1.00 6.06 265 ALA A O 1
ATOM 2028 N N . SER A 1 267 ? -14.134 23.547 43.184 1.00 4.52 266 SER A N 1
ATOM 2029 C CA . SER A 1 267 ? -15.161 23.060 44.116 1.00 5.18 266 SER A CA 1
ATOM 2030 C C . SER A 1 267 ? -14.809 23.325 45.562 1.00 7.68 266 SER A C 1
ATOM 2031 O O . SER A 1 267 ? -15.684 23.355 46.421 1.00 7.07 266 SER A O 1
ATOM 2036 N N . ASN A 1 268 ? -13.529 23.490 45.863 1.00 6.28 267 ASN A N 1
ATOM 2037 C CA . ASN A 1 268 ? -13.095 23.584 47.255 1.00 5.62 267 ASN A CA 1
ATOM 2038 C C . ASN A 1 268 ? -11.906 24.535 47.378 1.00 7.59 267 ASN A C 1
ATOM 2039 O O . ASN A 1 268 ? -10.772 24.160 47.057 1.00 6.88 267 ASN A O 1
ATOM 2044 N N . GLN A 1 269 ? -12.170 25.742 47.851 1.00 7.01 268 GLN A N 1
ATOM 2045 C CA . GLN A 1 269 ? -11.112 26.749 47.911 1.00 4.66 268 GLN A CA 1
ATOM 2046 C C . GLN A 1 269 ? -10.043 26.340 48.918 1.00 6.12 268 GLN A C 1
ATOM 2047 O O . GLN A 1 269 ? -8.872 26.700 48.737 1.00 5.80 268 GLN A O 1
ATOM 2053 N N . THR A 1 270 ? -10.389 25.630 49.974 1.00 4.96 269 THR A N 1
ATOM 2054 C CA . THR A 1 270 ? -9.400 25.203 50.949 1.00 5.06 269 THR A CA 1
ATOM 2055 C C . THR A 1 270 ? -8.367 24.314 50.312 1.00 5.70 269 THR A C 1
ATOM 2056 O O . THR A 1 270 ? -7.180 24.462 50.569 1.00 5.92 269 THR A O 1
ATOM 2060 N N . LEU A 1 271 ? -8.777 23.389 49.456 1.00 6.09 270 LEU A N 1
ATOM 2061 C CA . LEU A 1 271 ? -7.859 22.515 48.751 1.00 2.73 270 LEU A CA 1
ATOM 2062 C C . LEU A 1 271 ? -6.980 23.340 47.830 1.00 3.92 270 LEU A C 1
ATOM 2063 O O . LEU A 1 271 ? -5.776 23.079 47.749 1.00 6.28 270 LEU A O 1
ATOM 2068 N N . PHE A 1 272 ? -7.520 24.317 47.139 1.00 3.71 271 PHE A N 1
ATOM 2069 C CA . PHE A 1 272 ? -6.727 25.179 46.277 1.00 3.73 271 PHE A CA 1
ATOM 2070 C C . PHE A 1 272 ? -5.677 25.914 47.102 1.00 4.28 271 PHE A C 1
ATOM 2071 O O . PHE A 1 272 ? -4.481 25.920 46.804 1.00 5.20 271 PHE A O 1
ATOM 2079 N N . PHE A 1 273 ? -6.112 26.550 48.187 1.00 4.27 272 PHE A N 1
ATOM 2080 C CA . PHE A 1 273 ? -5.174 27.314 48.971 1.00 5.72 272 PHE A CA 1
ATOM 2081 C C . PHE A 1 273 ? -4.061 26.463 49.564 1.00 5.14 272 PHE A C 1
ATOM 2082 O O . PHE A 1 273 ? -2.916 26.894 49.610 1.00 4.73 272 PHE A O 1
ATOM 2090 N N . GLN A 1 274 ? -4.368 25.272 50.070 1.00 5.24 273 GLN A N 1
ATOM 2091 C CA . GLN A 1 274 ? -3.367 24.363 50.587 1.00 5.22 273 GLN A CA 1
ATOM 2092 C C . GLN A 1 274 ? -2.364 23.977 49.503 1.00 7.31 273 GLN A C 1
ATOM 2093 O O . GLN A 1 274 ? -1.154 23.987 49.734 1.00 6.82 273 GLN A O 1
ATOM 2099 N N . ALA A 1 275 ? -2.835 23.661 48.303 1.00 6.56 274 ALA A N 1
ATOM 2100 C CA . ALA A 1 275 ? -1.957 23.292 47.209 1.00 5.96 274 ALA A CA 1
ATOM 2101 C C . ALA A 1 275 ? -1.081 24.459 46.754 1.00 5.84 274 ALA A C 1
ATOM 2102 O O . ALA A 1 275 ? 0.085 24.315 46.405 1.00 6.25 274 ALA A O 1
ATOM 2104 N N . PHE A 1 276 ? -1.658 25.643 46.687 1.00 4.33 275 PHE A N 1
ATOM 2105 C CA . PHE A 1 276 ? -0.992 26.853 46.241 1.00 3.37 275 PHE A CA 1
ATOM 2106 C C . PHE A 1 276 ? 0.166 27.150 47.189 1.00 6.06 275 PHE A C 1
ATOM 2107 O O . PHE A 1 276 ? 1.283 27.438 46.787 1.00 4.13 275 PHE A O 1
ATOM 2115 N N . ALA A 1 277 ? -0.108 27.069 48.481 1.00 5.11 276 ALA A N 1
ATOM 2116 C CA . ALA A 1 277 ? 0.940 27.328 49.461 1.00 4.58 276 ALA A CA 1
ATOM 2117 C C . ALA A 1 277 ? 2.060 26.327 49.280 1.00 4.84 276 ALA A C 1
ATOM 2118 O O . ALA A 1 277 ? 3.231 26.752 49.252 1.00 5.16 276 ALA A O 1
ATOM 2120 N N . GLN A 1 278 ? 1.756 25.053 49.163 1.00 4.57 277 GLN A N 1
ATOM 2121 C CA . GLN A 1 278 ? 2.795 24.050 49.025 1.00 5.93 277 GLN A CA 1
ATOM 2122 C C . GLN A 1 278 ? 3.598 24.272 47.743 1.00 7.01 277 GLN A C 1
ATOM 2123 O O . GLN A 1 278 ? 4.828 24.158 47.716 1.00 5.78 277 GLN A O 1
ATOM 2129 N N . SER A 1 279 ? 2.908 24.580 46.644 1.00 4.56 278 SER A N 1
ATOM 2130 C CA . SER A 1 279 ? 3.590 24.791 45.382 1.00 3.83 278 SER A CA 1
ATOM 2131 C C . SER A 1 279 ? 4.444 26.051 45.399 1.00 4.59 278 SER A C 1
ATOM 2132 O O . SER A 1 279 ? 5.466 26.047 44.717 1.00 4.76 278 SER A O 1
ATOM 2135 N N . MET A 1 280 ? 4.055 27.088 46.113 1.00 4.29 279 MET A N 1
ATOM 2136 C CA . MET A 1 280 ? 4.876 28.271 46.267 1.00 4.23 279 MET A CA 1
ATOM 2137 C C . MET A 1 280 ? 6.132 27.931 47.046 1.00 4.49 279 MET A C 1
ATOM 2138 O O . MET A 1 280 ? 7.208 28.443 46.692 1.00 4.83 279 MET A O 1
ATOM 2143 N N . ILE A 1 281 ? 6.028 27.141 48.087 1.00 4.31 280 ILE A N 1
ATOM 2144 C CA . ILE A 1 281 ? 7.258 26.703 48.775 1.00 5.15 280 ILE A CA 1
ATOM 2145 C C . ILE A 1 281 ? 8.130 25.889 47.825 1.00 3.55 280 ILE A C 1
ATOM 2146 O O . ILE A 1 281 ? 9.359 26.079 47.752 1.00 4.11 280 ILE A O 1
ATOM 2151 N N . ASN A 1 282 ? 7.538 24.999 47.035 1.00 4.53 281 ASN A N 1
ATOM 2152 C CA . ASN A 1 282 ? 8.284 24.204 46.064 1.00 2.82 281 ASN A CA 1
ATOM 2153 C C . ASN A 1 282 ? 9.029 25.122 45.085 1.00 3.35 281 ASN A C 1
ATOM 2154 O O . ASN A 1 282 ? 10.245 24.929 44.843 1.00 5.10 281 ASN A O 1
ATOM 2159 N N . MET A 1 283 ? 8.363 26.085 44.496 1.00 3.74 282 MET A N 1
ATOM 2160 C CA . MET A 1 283 ? 8.958 27.005 43.541 1.00 2.72 282 MET A CA 1
ATOM 2161 C C . MET A 1 283 ? 10.065 27.811 44.211 1.00 6.11 282 MET A C 1
ATOM 2162 O O . MET A 1 283 ? 11.130 28.038 43.643 1.00 4.11 282 MET A O 1
ATOM 2167 N N . GLY A 1 284 ? 9.848 28.262 45.447 1.00 5.21 283 GLY A N 1
ATOM 2168 C CA . GLY A 1 284 ? 10.835 29.060 46.182 1.00 4.36 283 GLY A CA 1
ATOM 2169 C C . GLY A 1 284 ? 12.057 28.240 46.556 1.00 4.31 283 GLY A C 1
ATOM 2170 O O . GLY A 1 284 ? 13.029 28.882 46.990 1.00 4.98 283 GLY A O 1
ATOM 2171 N N . ASN A 1 285 ? 12.023 26.923 46.422 1.00 3.87 284 ASN A N 1
ATOM 2172 C CA . ASN A 1 285 ? 13.200 26.105 46.746 1.00 4.04 284 ASN A CA 1
ATOM 2173 C C . ASN A 1 285 ? 14.050 25.807 45.528 1.00 3.39 284 ASN A C 1
ATOM 2174 O O . ASN A 1 285 ? 14.976 24.992 45.629 1.00 5.63 284 ASN A O 1
ATOM 2179 N N . ILE A 1 286 ? 13.763 26.404 44.382 1.00 3.81 285 ILE A N 1
ATOM 2180 C CA . ILE A 1 286 ? 14.489 26.082 43.160 1.00 3.27 285 ILE A CA 1
ATOM 2181 C C . ILE A 1 286 ? 15.841 26.813 43.157 1.00 3.82 285 ILE A C 1
ATOM 2182 O O . ILE A 1 286 ? 15.939 28.026 43.254 1.00 5.30 285 ILE A O 1
ATOM 2187 N N . SER A 1 287 ? 16.883 25.982 43.047 1.00 4.00 286 SER A N 1
ATOM 2188 C CA . SER A 1 287 ? 18.279 26.357 42.912 1.00 6.24 286 SER A CA 1
ATOM 2189 C C . SER A 1 287 ? 18.694 27.622 43.647 1.00 4.52 286 SER A C 1
ATOM 2190 O O . SER A 1 287 ? 19.172 28.609 43.081 1.00 6.72 286 SER A O 1
ATOM 2195 N N . PRO A 1 288 ? 18.571 27.651 44.978 1.00 6.63 287 PRO A N 1
ATOM 2196 C CA . PRO A 1 288 ? 19.057 28.817 45.706 1.00 6.15 287 PRO A CA 1
ATOM 2197 C C . PRO A 1 288 ? 20.581 28.905 45.741 1.00 5.11 287 PRO A C 1
ATOM 2198 O O . PRO A 1 288 ? 21.273 27.872 45.790 1.00 8.90 287 PRO A O 1
ATOM 2202 N N . LEU A 1 289 ? 21.078 30.103 45.779 1.00 7.04 288 LEU A N 1
ATOM 2203 C CA . LEU A 1 289 ? 22.461 30.373 46.170 1.00 8.18 288 LEU A CA 1
ATOM 2204 C C . LEU A 1 289 ? 22.543 30.483 47.695 1.00 10.02 288 LEU A C 1
ATOM 2205 O O . LEU A 1 289 ? 21.813 31.254 48.300 1.00 8.07 288 LEU A O 1
ATOM 2210 N N . THR A 1 290 ? 23.444 29.725 48.300 1.00 6.91 289 THR A N 1
ATOM 2211 C CA . THR A 1 290 ? 23.620 29.767 49.748 1.00 8.69 289 THR A CA 1
ATOM 2212 C C . THR A 1 290 ? 25.080 29.865 50.170 1.00 9.97 289 THR A C 1
ATOM 2213 O O . THR A 1 290 ? 26.003 29.623 49.378 1.00 8.49 289 THR A O 1
ATOM 2217 N N . GLY A 1 291 ? 25.300 30.231 51.442 1.00 14.44 290 GLY A N 1
ATOM 2218 C CA . GLY A 1 291 ? 26.624 30.174 52.056 1.00 15.40 290 GLY A CA 1
ATOM 2219 C C . GLY A 1 291 ? 27.538 31.260 51.512 1.00 6.93 290 GLY A C 1
ATOM 2220 O O . GLY A 1 291 ? 27.236 32.430 51.677 1.00 11.97 290 GLY A O 1
ATOM 2221 N N . SER A 1 292 ? 28.617 30.859 50.858 1.00 7.58 291 SER A N 1
ATOM 2222 C CA . SER A 1 292 ? 29.528 31.787 50.199 1.00 5.90 291 SER A CA 1
ATOM 2223 C C . SER A 1 292 ? 29.052 32.191 48.805 1.00 4.83 291 SER A C 1
ATOM 2224 O O . SER A 1 292 ? 29.592 33.160 48.261 1.00 6.95 291 SER A O 1
ATOM 2229 N N . ASN A 1 293 ? 28.105 31.456 48.245 1.00 7.13 292 ASN A N 1
ATOM 2230 C CA . ASN A 1 293 ? 27.684 31.781 46.871 1.00 6.84 292 ASN A CA 1
ATOM 2231 C C . ASN A 1 293 ? 26.731 32.962 46.872 1.00 7.25 292 ASN A C 1
ATOM 2232 O O . ASN A 1 293 ? 25.911 33.108 47.774 1.00 8.66 292 ASN A O 1
ATOM 2237 N N . GLY A 1 294 ? 26.783 33.812 45.859 1.00 7.27 293 GLY A N 1
ATOM 2238 C CA . GLY A 1 294 ? 25.925 34.979 45.813 1.00 9.26 293 GLY A CA 1
ATOM 2239 C C . GLY A 1 294 ? 26.382 35.995 46.832 1.00 7.66 293 GLY A C 1
ATOM 2240 O O . GLY A 1 294 ? 27.370 35.808 47.566 1.00 11.73 293 GLY A O 1
ATOM 2241 N N . GLU A 1 295 ? 25.665 37.093 46.916 1.00 9.51 294 GLU A N 1
ATOM 2242 C CA . GLU A 1 295 ? 25.895 38.060 47.975 1.00 9.15 294 GLU A CA 1
ATOM 2243 C C . GLU A 1 295 ? 24.564 38.521 48.524 1.00 9.54 294 GLU A C 1
ATOM 2244 O O . GLU A 1 295 ? 23.507 38.172 47.971 1.00 11.15 294 GLU A O 1
ATOM 2250 N N . ILE A 1 296 ? 24.581 39.345 49.552 1.00 8.47 295 ILE A N 1
ATOM 2251 C CA . ILE A 1 296 ? 23.410 40.058 50.017 1.00 7.88 295 ILE A CA 1
ATOM 2252 C C . ILE A 1 296 ? 23.473 41.427 49.372 1.00 8.79 295 ILE A C 1
ATOM 2253 O O . ILE A 1 296 ? 24.261 42.296 49.768 1.00 10.30 295 ILE A O 1
ATOM 2258 N N . ARG A 1 297 ? 22.669 41.694 48.348 1.00 13.27 296 ARG A N 1
ATOM 2259 C CA . ARG A 1 297 ? 22.625 42.975 47.697 1.00 13.66 296 ARG A CA 1
ATOM 2260 C C . ARG A 1 297 ? 22.111 44.100 48.576 1.00 14.72 296 ARG A C 1
ATOM 2261 O O . ARG A 1 297 ? 21.087 43.925 49.238 1.00 19.28 296 ARG A O 1
ATOM 2269 N N . LEU A 1 298 ? 22.794 45.233 48.576 1.00 10.05 297 LEU A N 1
ATOM 2270 C CA . LEU A 1 298 ? 22.301 46.413 49.246 1.00 9.68 297 LEU A CA 1
ATOM 2271 C C . LEU A 1 298 ? 21.162 47.042 48.435 1.00 17.72 297 LEU A C 1
ATOM 2272 O O . LEU A 1 298 ? 20.140 47.439 49.004 1.00 22.48 297 LEU A O 1
ATOM 2277 N N . ASP A 1 299 ? 21.400 47.133 47.126 1.00 7.80 298 ASP A N 1
ATOM 2278 C CA . ASP A 1 299 ? 20.496 47.760 46.184 1.00 6.79 298 ASP A CA 1
ATOM 2279 C C . ASP A 1 299 ? 20.115 46.684 45.168 1.00 5.74 298 ASP A C 1
ATOM 2280 O O . ASP A 1 299 ? 21.008 46.128 44.526 1.00 7.12 298 ASP A O 1
ATOM 2285 N N . CYS A 1 300 ? 18.842 46.299 45.109 1.00 6.15 299 CYS A N 1
ATOM 2286 C CA . CYS A 1 300 ? 18.494 45.126 44.327 1.00 5.74 299 CYS A CA 1
ATOM 2287 C C . CYS A 1 300 ? 18.775 45.289 42.833 1.00 3.86 299 CYS A C 1
ATOM 2288 O O . CYS A 1 300 ? 18.863 44.264 42.139 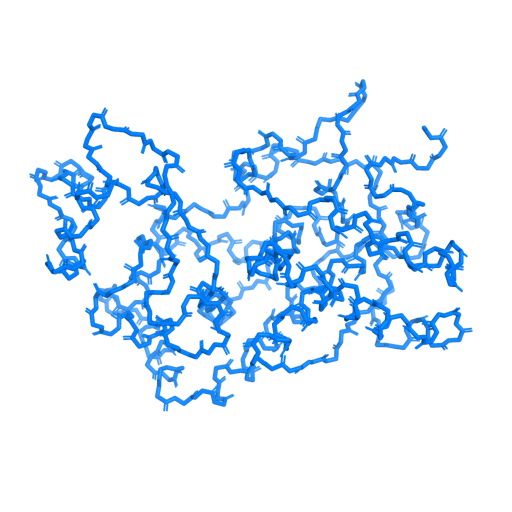1.00 5.51 299 CYS A O 1
ATOM 2291 N N . LYS A 1 301 ? 18.959 46.509 42.360 1.00 4.28 300 LYS A N 1
ATOM 2292 C CA . LYS A 1 301 ? 19.226 46.758 40.938 1.00 5.30 300 LYS A CA 1
ATOM 2293 C C . LYS A 1 301 ? 20.663 46.512 40.509 1.00 7.43 300 LYS A C 1
ATOM 2294 O O . LYS A 1 301 ? 20.941 46.479 39.296 1.00 6.71 300 LYS A O 1
ATOM 2300 N N . LYS A 1 302 ? 21.610 46.334 41.430 1.00 6.91 301 LYS A N 1
ATOM 2301 C CA . LYS A 1 302 ? 23.002 46.284 41.028 1.00 6.23 301 LYS A CA 1
ATOM 2302 C C . LYS A 1 302 ? 23.815 45.440 41.996 1.00 7.70 301 LYS A C 1
ATOM 2303 O O . LYS A 1 302 ? 23.451 45.242 43.156 1.00 7.41 301 LYS A O 1
ATOM 2309 N N . VAL A 1 303 ? 24.940 44.961 41.450 1.00 8.79 302 VAL A N 1
ATOM 2310 C CA . VAL A 1 303 ? 25.842 44.219 42.320 1.00 6.08 302 VAL A CA 1
ATOM 2311 C C . VAL A 1 303 ? 26.565 45.177 43.270 1.00 8.91 302 VAL A C 1
ATOM 2312 O O . VAL A 1 303 ? 26.771 46.345 42.978 1.00 8.62 302 VAL A O 1
ATOM 2316 N N . ASN A 1 304 ? 26.937 44.593 44.417 1.00 7.87 303 ASN A N 1
ATOM 2317 C CA . ASN A 1 304 ? 27.611 45.373 45.438 1.00 8.68 303 ASN A CA 1
ATOM 2318 C C . ASN A 1 304 ? 28.975 45.887 44.929 1.00 8.79 303 ASN A C 1
ATOM 2319 O O . ASN A 1 304 ? 29.669 45.162 44.240 1.00 11.15 303 ASN A O 1
ATOM 2324 N N . GLY A 1 305 ? 29.209 47.127 45.337 1.00 11.81 304 GLY A N 1
ATOM 2325 C CA . GLY A 1 305 ? 30.423 47.849 45.020 1.00 16.46 304 GLY A CA 1
ATOM 2326 C C . GLY A 1 305 ? 30.382 48.569 43.688 1.00 26.95 304 GLY A C 1
ATOM 2327 O O . GLY A 1 305 ? 31.367 49.242 43.364 1.00 26.74 304 GLY A O 1
ATOM 2328 N N . SER A 1 306 ? 29.285 48.419 42.952 1.00 26.02 305 SER A N 1
ATOM 2329 C CA . SER A 1 306 ? 29.130 48.997 41.617 1.00 24.20 305 SER A CA 1
ATOM 2330 C C . SER A 1 306 ? 28.259 50.243 41.679 1.00 21.15 305 SER A C 1
ATOM 2331 O O . SER A 1 306 ? 27.770 50.540 42.792 1.00 26.33 305 SER A O 1
#

B-factor: mean 10.84, std 9.14, range [1.52, 94.63]

Organism: Arabidopsis thaliana (NCBI:txid3702)

InterPro domains:
  IPR000823 Plant peroxidase [PR00461] (41-60)
  IPR000823 Plant peroxidase [PR00461] (65-85)
  IPR000823 Plant peroxidase [PR00461] (105-118)
  IPR000823 Plant peroxidase [PR00461] (124-134)
  IPR000823 Plant peroxidase [PR00461] (143-158)
  IPR000823 Plant peroxidase [PR00461] (190-202)
  IPR000823 Plant peroxidase [PR00461] (249-264)
  IPR000823 Plant peroxidase [PR00461] (265-282)
  IPR000823 Plant peroxidase [PR00461] (307-320)
  IPR000823 Plant peroxidase [PTHR31388] (30-332)
  IPR002016 Haem peroxidase [PF00141] (48-297)
  IPR002016 Haem peroxidase [PR00458] (63-77)
  IPR002016 Haem peroxidase [PR00458] (125-142)
  IPR002016 Haem peroxidase [PR00458] (143-155)
  IPR002016 Haem peroxidase [PR00458] (191-206)
  IPR002016 Haem peroxidase [PR00458] (251-266)
  IPR002016 Haem peroxidase [PS50873] (31-333)
  IPR010255 Haem peroxidase superfamily [SSF48113] (31-333)
  IPR019793 Peroxidases heam-ligand binding site [PS00435] (191-201)
  IPR019794 Peroxidase, active site [PS00436] (63-74)

GO terms:
  GO:0002215 defense response to nematode (P, IMP)
  GO:0005794 Golgi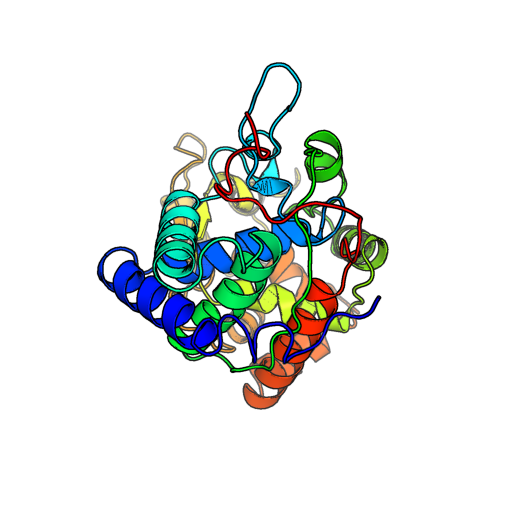 apparatus (C, HDA)
  GO:0009908 flower development (P, IMP)

Secondary structure (DSSP, 8-state):
---BTTTTTTT-TTHHHHHHHHHHHHHTT-TTHHHHHHHHHHHHHTTTSSSSGGGPPP-SS---GGGSTTTTTT---HHHHHHHHHHHHHHSTTT--HHHHHHHHHHHHHHHTT-------B--BB-S---HHHHHHHS--TTS-HHHHHHHHHHHT--HHHHHHHHGGGGSSEEEGGGTGGGTSSGGGSSS--TTS-HHHHHHHHHHS-TTS-TT-EEES-SSSSSS-STHHHHHHHTT--SSHHHHHHHHSTT-THHHHHHHHHH-HHHHHHHHHHHHHHHHTSS-B-TTSSB--SSTTS-TT-

Radius of gyration: 19.11 Å; Cα contacts (8 Å, |Δi|>4): 573; chains: 1; bounding box: 50×40×55 Å

Solvent-accessible surface area: 12584 Å² total; per-residue (Å²): 161,160,17,62,45,92,88,10,70,73,88,1,108,88,6,68,51,29,1,90,63,24,0,85,127,19,36,124,108,38,84,55,3,2,12,9,0,8,93,1,3,46,3,0,0,4,3,78,4,0,4,0,0,0,4,0,48,83,73,86,95,17,110,2,0,43,81,0,40,33,4,55,138,24,19,78,6,36,101,16,1,33,82,0,5,77,29,0,31,119,60,11,104,35,29,0,1,0,0,0,0,0,5,11,0,0,20,3,1,0,18,54,26,51,12,16,79,33,86,18,45,14,7,6,56,0,5,85,82,24,44,52,72,12,0,79,77,37,6,25,37,32,90,26,55,23,81,79,10,37,140,36,12,68,75,30,59,4,84,39,92,12,5,0,0,18,19,0,20,54,0,8,3,48,12,69,2,32,33,1,59,48,1,0,54,87,41,84,73,85,49,96,38,8,119,43,8,49,87,98,20,26,47,75,4,49,143,62,3,68,139,157,40,65,52,81,50,77,32,48,16,0,87,55,42,42,55,40,3,18,20,33,2,0,44,11,0,71,56,49,26,2,6,14,11,18,2,2,39,1,53,39,49,133,81,22,81,3,54,72,31,0,54,39,15,20,88,63,70,84,84,0,32,112,29,0,14,96,4,7,41,50,4,2,61,18,73,41,52,17,33,110,84,15,31,51,0,109,44,2,71,83,30,60,92,88

CATH classification: 1.10.520.10 (+1 more: 1.10.420.10)

Sequence (306 aa):
MQLNATFYSGTCPNASAIVRSTIQQALQSDTRIGASLIRLHFHDCFVNGCDASILLDDTGSIQSEKNAGPNVNSARGFNVVDNIKTALENACCPGVVSCSDVLALASEASVSLAGGPSWTVLLGRRDSLTANLAGANSSIPSPIESSLSNITFKFSAVGLNTNDLVALSGAHTFGRARCGVFNNRLFNFSSGTGNPDPTLNSTLLSTLQQLCPQNGSASTITNLDLSTPDAFDNNYFANLQSNDGLLQSDQELFSTTGSSTIAIVTSFASNQTLFFQAFAQSMINMGNISPLTGSNGEIRLDCKKVNGS

Foldseek 3Di:
DDFALCQCCPQQVCLLVLLLVLVVVVCVPPLQLLLLLLVQQVLCCQFLHLALLQLADDDPVADHLCPAPCRDLHRDCSVSLQVSLVSSCVRGNFRAFSSQSSLSSNQSSQVVLVFDHARGTGFFFHAQYHDNVSSNVQQDALPDAPVVNQVSCVVQPHHLLLVLLQVLSLLAHKDWQQRQVCQAAQNPNNRHHNVLAAVVVNVVSCVQRPPPDDRSRMDAQQPVRHSHRWLSLLVCLVRSNGRTNNSVSLCPVPPDPSNVSSVVCNVDVVVSRVSNRVSSNVSNRGNGAHDPHHGRDSGSHHRPPD

Nearest PDB structures (foldseek):
  1qo4-assembly1_A  TM=1.002E+00  e=5.977E-54  Arabidopsis thaliana
  4a5g-assembly2_B  TM=9.980E-01  e=9.191E-50  Raphanus sativus
  4cuo-assembly1_A-2  TM=9.988E-01  e=4.782E-45  Ficus benghalensis
  1fhf-assembly1_A  TM=9.897E-01  e=1.111E-39  Glycine max
  3hdl-assembly1_A  TM=9.596E-01  e=1.595E-31  Roystonea regia